Protein AF-A0A1I8IKK6-F1 (afdb_monomer)

pLDDT: mean 71.57, std 19.21, range [23.97, 90.06]

Radius of gyration: 23.33 Å; Cα contacts (8 Å, |Δi|>4): 259; chains: 1; bounding box: 50×40×71 Å

Foldseek 3Di:
DDDDDPDDPPPPDPDPDPPPPDPDPPDPDDFKFKAWWKAFPVPRDTDGPPDDRDTADLDLVSSLVVVSVVCVPDDPRIDTAEMEMCEDDPNQLVVCVVVVHAYEHDHQCRLLPDDPVSCPRYDYPHDHLLVVLVVVQVVCVVVVPADAEEEEADDSLVVSNVVNDPPVRHDYHYDYADLVCLVVNLVVVVVCVVDPHPHYHYRYDPVCVVSVVVSVVD

Mean predicted aligned error: 14.11 Å

Nearest PDB structures (foldseek):
  6n4x-assembly1_A  TM=7.051E-01  e=1.888E-04  Homo sapiens
  8t7h-assembly1_B  TM=6.661E-01  e=2.602E-04  Homo sapiens
  6mml-assembly1_C  TM=6.776E-01  e=3.821E-04  Rattus norvegicus
  8jcz-assembly1_3  TM=7.032E-01  e=1.291E-03  Homo sapiens
  3om1-assembly1_A  TM=6.560E-01  e=1.377E-03  Rattus norvegicus

Structure (mmCIF, N/CA/C/O backbone):
data_AF-A0A1I8IKK6-F1
#
_entry.id   AF-A0A1I8IKK6-F1
#
loop_
_atom_site.group_PDB
_atom_site.id
_atom_site.type_symbol
_atom_site.label_atom_id
_atom_site.label_alt_id
_atom_site.label_comp_id
_atom_site.label_asym_id
_atom_site.label_entity_id
_atom_site.label_seq_id
_atom_site.pdbx_PDB_ins_code
_atom_site.Cartn_x
_atom_site.Cartn_y
_atom_site.Cartn_z
_atom_site.occupancy
_atom_site.B_iso_or_equiv
_atom_site.auth_seq_id
_atom_site.auth_comp_id
_atom_site.auth_asym_id
_atom_site.auth_atom_id
_atom_site.pdbx_PDB_model_num
ATOM 1 N N . MET A 1 1 ? 2.182 -18.508 -38.821 1.00 28.78 1 MET A N 1
ATOM 2 C CA . MET A 1 1 ? 3.232 -18.210 -37.823 1.00 28.78 1 MET A CA 1
ATOM 3 C C . MET A 1 1 ? 3.656 -16.761 -38.009 1.00 28.78 1 MET A C 1
ATOM 5 O O . MET A 1 1 ? 4.371 -16.466 -38.954 1.00 28.78 1 MET A O 1
ATOM 9 N N . GLN A 1 2 ? 3.118 -15.846 -37.199 1.00 25.31 2 GLN A N 1
ATOM 10 C CA . GLN A 1 2 ? 3.402 -14.408 -37.274 1.00 25.31 2 GLN A CA 1
ATOM 11 C C . GLN A 1 2 ? 4.311 -14.017 -36.107 1.00 25.31 2 GLN A C 1
ATOM 13 O O . GLN A 1 2 ? 3.903 -14.041 -34.950 1.00 25.31 2 GLN A O 1
ATOM 18 N N . THR A 1 3 ? 5.559 -13.690 -36.426 1.00 25.89 3 THR A N 1
ATOM 19 C CA . THR A 1 3 ? 6.534 -13.083 -35.518 1.00 25.89 3 THR A CA 1
ATOM 20 C C . THR A 1 3 ? 6.210 -11.600 -35.352 1.00 25.89 3 THR A C 1
ATOM 22 O O . THR A 1 3 ? 6.334 -10.829 -36.306 1.00 25.89 3 THR A O 1
ATOM 25 N N . TRP A 1 4 ? 5.799 -11.199 -34.151 1.00 26.12 4 TRP A N 1
ATOM 26 C CA . TRP A 1 4 ? 5.600 -9.799 -33.788 1.00 26.12 4 TRP A CA 1
ATOM 27 C C . TRP A 1 4 ? 6.962 -9.109 -33.653 1.00 26.12 4 TRP A C 1
ATOM 29 O O . TRP A 1 4 ? 7.738 -9.399 -32.746 1.00 26.12 4 TRP A O 1
ATOM 39 N N . ARG A 1 5 ? 7.265 -8.207 -34.590 1.00 28.38 5 ARG A N 1
ATOM 40 C CA . ARG A 1 5 ? 8.406 -7.289 -34.522 1.00 28.38 5 ARG A CA 1
ATOM 41 C C . ARG A 1 5 ? 8.066 -6.158 -33.546 1.00 28.38 5 ARG A C 1
ATOM 43 O O . ARG A 1 5 ? 7.357 -5.227 -33.914 1.00 28.38 5 ARG A O 1
ATOM 50 N N . LEU A 1 6 ? 8.576 -6.231 -32.318 1.00 28.83 6 LEU A N 1
ATOM 51 C CA . LEU A 1 6 ? 8.678 -5.085 -31.411 1.00 28.83 6 LEU A CA 1
ATOM 52 C C . LEU A 1 6 ? 9.848 -4.212 -31.883 1.00 28.83 6 LEU A C 1
ATOM 54 O O . LEU A 1 6 ? 11.002 -4.426 -31.525 1.00 28.83 6 LEU A O 1
ATOM 58 N N . LEU A 1 7 ? 9.542 -3.264 -32.768 1.00 28.78 7 LEU A N 1
ATOM 59 C CA . LEU A 1 7 ? 10.429 -2.149 -33.080 1.00 28.78 7 LEU A CA 1
ATOM 60 C C . LEU A 1 7 ? 10.394 -1.177 -31.899 1.00 28.78 7 LEU A C 1
ATOM 62 O O . LEU A 1 7 ? 9.327 -0.678 -31.550 1.00 28.78 7 LEU A O 1
ATOM 66 N N . LEU A 1 8 ? 11.564 -0.906 -31.315 1.00 30.08 8 LEU A N 1
ATOM 67 C CA . LEU A 1 8 ? 11.820 0.302 -30.536 1.00 30.08 8 LEU A CA 1
ATOM 68 C C . LEU A 1 8 ? 11.461 1.538 -31.380 1.00 30.08 8 LEU A C 1
ATOM 70 O O . LEU A 1 8 ? 11.976 1.685 -32.490 1.00 30.08 8 LEU A O 1
ATOM 74 N N . PRO A 1 9 ? 10.730 2.499 -30.796 1.00 29.39 9 PRO A N 1
ATOM 75 C CA . PRO A 1 9 ? 11.070 3.897 -30.986 1.00 29.39 9 PRO A CA 1
ATOM 76 C C . PRO A 1 9 ? 11.193 4.567 -29.610 1.00 29.39 9 PRO A C 1
ATOM 78 O O . PRO A 1 9 ? 10.526 5.551 -29.310 1.00 29.39 9 PRO A O 1
ATOM 81 N N . LEU A 1 10 ? 12.038 4.017 -28.739 1.00 31.67 10 LEU A N 1
ATOM 82 C CA . LEU A 1 10 ? 12.497 4.709 -27.535 1.00 31.67 10 LEU A CA 1
ATOM 83 C C . LEU A 1 10 ? 13.741 5.505 -27.929 1.00 31.67 10 LEU A C 1
ATOM 85 O O . LEU A 1 10 ? 14.811 4.917 -28.015 1.00 31.67 10 LEU A O 1
ATOM 89 N N . CYS A 1 11 ? 13.542 6.781 -28.292 1.00 27.23 11 CYS A N 1
ATOM 90 C CA . CYS A 1 11 ? 14.501 7.905 -28.177 1.00 27.23 11 CYS A CA 1
ATOM 91 C C . CYS A 1 11 ? 14.105 9.167 -28.983 1.00 27.23 11 CYS A C 1
ATOM 93 O O . CYS A 1 11 ? 14.849 10.139 -28.956 1.00 27.23 11 CYS A O 1
ATOM 95 N N . LEU A 1 12 ? 12.960 9.212 -29.684 1.00 26.97 12 LEU A N 1
ATOM 96 C CA . LEU A 1 12 ? 12.646 10.325 -30.607 1.00 26.97 12 LEU A CA 1
ATOM 97 C C . LEU A 1 12 ? 11.431 11.198 -30.263 1.00 26.97 12 LEU A C 1
ATOM 99 O O . LEU A 1 12 ? 10.980 11.970 -31.102 1.00 26.97 12 LEU A O 1
ATOM 103 N N . PHE A 1 13 ? 10.947 11.172 -29.023 1.00 28.23 13 PHE A N 1
ATOM 104 C CA . PHE A 1 13 ? 10.003 12.188 -28.553 1.00 28.23 13 PHE A CA 1
ATOM 105 C C . PHE A 1 13 ? 10.583 12.953 -27.366 1.00 28.23 13 PHE A C 1
ATOM 107 O O . PHE A 1 13 ? 10.263 12.701 -26.208 1.00 28.23 13 PHE A O 1
ATOM 114 N N . CYS A 1 14 ? 11.409 13.950 -27.689 1.00 31.30 14 CYS A N 1
ATOM 115 C CA . CYS A 1 14 ? 11.402 15.208 -26.956 1.00 31.30 14 CYS A CA 1
ATOM 116 C C . CYS A 1 14 ? 9.961 15.748 -26.990 1.00 31.30 14 CYS A C 1
ATOM 118 O O . CYS A 1 14 ? 9.554 16.369 -27.971 1.00 31.30 14 CYS A O 1
ATOM 120 N N . LEU A 1 15 ? 9.157 15.449 -25.967 1.00 29.48 15 LEU A N 1
ATOM 121 C CA . LEU A 1 15 ? 7.848 16.073 -25.798 1.00 29.48 15 LEU A CA 1
ATOM 122 C C . LEU A 1 15 ? 8.039 17.435 -25.108 1.00 29.48 15 LEU A C 1
ATOM 124 O O . LEU A 1 15 ? 8.638 17.492 -24.032 1.00 29.48 15 LEU A O 1
ATOM 128 N N . PRO A 1 16 ? 7.562 18.531 -25.720 1.00 28.02 16 PRO A N 1
ATOM 129 C CA . PRO A 1 16 ? 7.687 19.875 -25.184 1.00 28.02 16 PRO A CA 1
ATOM 130 C C . PRO A 1 16 ? 6.770 20.044 -23.969 1.00 28.02 16 PRO A C 1
ATOM 132 O O . PRO A 1 16 ? 5.644 19.554 -23.968 1.00 28.02 16 PRO A O 1
ATOM 135 N N . ALA A 1 17 ? 7.265 20.758 -22.956 1.00 29.45 17 ALA A N 1
ATOM 136 C CA . ALA A 1 17 ? 6.497 21.540 -21.985 1.00 29.45 17 ALA A CA 1
ATOM 137 C C . ALA A 1 17 ? 5.077 21.023 -21.660 1.00 29.45 17 ALA A C 1
ATOM 139 O O . ALA A 1 17 ? 4.079 21.677 -21.962 1.00 29.45 17 ALA A O 1
ATOM 140 N N . ILE A 1 18 ? 4.969 19.874 -20.989 1.00 28.62 18 ILE A N 1
ATOM 141 C CA . ILE A 1 18 ? 3.744 19.557 -20.252 1.00 28.62 18 ILE A CA 1
ATOM 142 C C . ILE A 1 18 ? 3.858 20.285 -18.919 1.00 28.62 18 ILE A C 1
ATOM 144 O O . ILE A 1 18 ? 4.703 19.971 -18.084 1.00 28.62 18 ILE A O 1
ATOM 148 N N . ASN A 1 19 ? 3.026 21.307 -18.773 1.00 26.73 19 ASN A N 1
ATOM 149 C CA . ASN A 1 19 ? 2.898 22.149 -17.597 1.00 26.73 19 ASN A CA 1
ATOM 150 C C . ASN A 1 19 ? 2.384 21.298 -16.414 1.00 26.73 19 ASN A C 1
ATOM 152 O O . ASN A 1 19 ? 1.187 21.242 -16.137 1.00 26.73 19 ASN A O 1
ATOM 156 N N . CYS A 1 20 ? 3.282 20.568 -15.748 1.00 26.89 20 CYS A N 1
ATOM 157 C CA . CYS A 1 20 ? 2.994 19.790 -14.545 1.00 26.89 20 CYS A CA 1
ATOM 158 C C . CYS A 1 20 ? 2.939 20.722 -13.325 1.00 26.89 20 CYS A C 1
ATOM 160 O O . CYS A 1 20 ? 3.859 20.764 -12.514 1.00 26.89 20 CYS A O 1
ATOM 162 N N . GLN A 1 21 ? 1.850 21.474 -13.173 1.00 23.97 21 GLN A N 1
ATOM 163 C CA . GLN A 1 21 ? 1.473 22.032 -11.873 1.00 23.97 21 GLN A CA 1
ATOM 164 C C . GLN A 1 21 ? 0.327 21.211 -11.286 1.00 23.97 21 GLN A C 1
ATOM 166 O O . GLN A 1 21 ? -0.837 21.591 -11.343 1.00 23.97 21 GLN A O 1
ATOM 171 N N . LEU A 1 22 ? 0.682 20.080 -10.678 1.00 28.33 22 LEU A N 1
ATOM 172 C CA . LEU A 1 22 ? -0.131 19.456 -9.641 1.00 28.33 22 LEU A CA 1
ATOM 173 C C . LEU A 1 22 ? 0.561 19.721 -8.308 1.00 28.33 22 LEU A C 1
ATOM 175 O O . LEU A 1 22 ? 1.663 19.249 -8.035 1.00 28.33 22 LEU A O 1
ATOM 179 N N . ARG A 1 23 ? -0.079 20.565 -7.500 1.00 26.12 23 ARG A N 1
ATOM 180 C CA . ARG A 1 23 ? 0.363 20.938 -6.160 1.00 26.12 23 ARG A CA 1
ATOM 181 C C . ARG A 1 23 ? 0.163 19.728 -5.246 1.00 26.12 23 ARG A C 1
ATOM 183 O O . ARG A 1 23 ? -0.904 19.563 -4.669 1.00 26.12 23 ARG A O 1
ATOM 190 N N . VAL A 1 24 ? 1.171 18.866 -5.155 1.00 32.47 24 VAL A N 1
ATOM 191 C CA . VAL A 1 24 ? 1.192 17.770 -4.180 1.00 32.47 24 VAL A CA 1
ATOM 192 C C . VAL A 1 24 ? 1.526 18.373 -2.819 1.00 32.47 24 VAL A C 1
ATOM 194 O O . VAL A 1 24 ? 2.588 18.972 -2.631 1.00 32.47 24 VAL A O 1
ATOM 197 N N . GLU A 1 25 ? 0.585 18.278 -1.880 1.00 28.12 25 GLU A N 1
ATOM 198 C CA . GLU A 1 25 ? 0.815 18.629 -0.482 1.00 28.12 25 GLU A CA 1
ATOM 199 C C . GLU A 1 25 ? 2.026 17.850 0.041 1.00 28.12 25 GLU A C 1
ATOM 201 O O . GLU A 1 25 ? 2.118 16.630 -0.107 1.00 28.12 25 GLU A O 1
ATOM 206 N N . ARG A 1 26 ? 2.985 18.582 0.622 1.00 32.50 26 ARG A N 1
ATOM 207 C CA . ARG A 1 26 ? 4.234 18.063 1.192 1.00 32.50 26 ARG A CA 1
ATOM 208 C C . ARG A 1 26 ? 3.954 17.197 2.425 1.00 32.50 26 ARG A C 1
ATOM 210 O O . ARG A 1 26 ? 4.269 17.588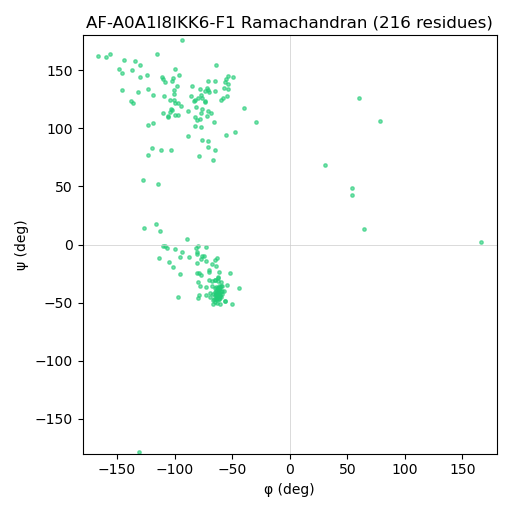 3.545 1.00 32.50 26 ARG A O 1
ATOM 217 N N . ASN A 1 27 ? 3.422 16.001 2.231 1.00 36.62 27 ASN A N 1
ATOM 218 C CA . ASN A 1 27 ? 3.620 14.927 3.189 1.00 36.62 27 ASN A CA 1
ATOM 219 C C . ASN A 1 27 ? 5.011 14.356 2.917 1.00 36.62 27 ASN A C 1
ATOM 221 O O . ASN A 1 27 ? 5.327 14.055 1.770 1.00 36.62 27 ASN A O 1
ATOM 225 N N . LYS A 1 28 ? 5.871 14.293 3.943 1.00 38.34 28 LYS A N 1
ATOM 226 C CA . LYS A 1 28 ? 7.222 13.708 3.874 1.00 38.34 28 LYS A CA 1
ATOM 227 C C . LYS A 1 28 ? 7.149 12.337 3.189 1.00 38.34 28 LYS A C 1
ATOM 229 O O . LYS A 1 28 ? 6.828 11.348 3.843 1.00 38.34 28 LYS A O 1
ATOM 234 N N . ILE A 1 29 ? 7.434 12.282 1.890 1.00 52.00 29 ILE A N 1
ATOM 235 C CA . ILE A 1 29 ? 7.638 11.023 1.184 1.00 52.00 29 ILE A CA 1
ATOM 236 C C . ILE A 1 29 ? 8.944 10.483 1.761 1.00 52.00 29 ILE A C 1
ATOM 238 O O . ILE A 1 29 ? 9.987 11.124 1.652 1.00 52.00 29 ILE A O 1
ATOM 242 N N . SER A 1 30 ? 8.868 9.371 2.486 1.00 60.19 30 SER A N 1
ATOM 243 C CA . SER A 1 30 ? 10.057 8.616 2.875 1.00 60.19 30 SER A CA 1
ATOM 244 C C . SER A 1 30 ? 10.870 8.306 1.621 1.00 60.19 30 SER A C 1
ATOM 246 O O . SER A 1 30 ? 10.268 7.939 0.613 1.00 60.19 30 SER A O 1
ATOM 248 N N . SER A 1 31 ? 12.197 8.432 1.687 1.00 76.62 31 SER A N 1
ATOM 249 C CA . SER A 1 31 ? 13.120 8.132 0.586 1.00 76.62 31 SER A CA 1
ATOM 250 C C . SER A 1 31 ? 12.697 6.882 -0.191 1.00 76.62 31 SER A C 1
ATOM 252 O O . SER A 1 31 ? 12.595 5.789 0.376 1.00 76.62 31 SER A O 1
ATOM 254 N N . VAL A 1 32 ? 12.391 7.056 -1.481 1.00 82.69 32 VAL A N 1
ATOM 255 C CA . VAL A 1 32 ? 11.951 5.964 -2.355 1.00 82.69 32 VAL A CA 1
ATOM 256 C C . VAL A 1 32 ? 13.165 5.421 -3.071 1.00 82.69 32 VAL A C 1
ATOM 258 O O . VAL A 1 32 ? 13.795 6.138 -3.836 1.00 82.69 32 VAL A O 1
ATOM 261 N N . PHE A 1 33 ? 13.475 4.152 -2.862 1.00 86.62 33 PHE A N 1
ATOM 262 C CA . PHE A 1 33 ? 14.570 3.493 -3.553 1.00 86.62 33 PHE A CA 1
ATOM 263 C C . PHE A 1 33 ? 14.041 2.638 -4.694 1.00 86.62 33 PHE A C 1
ATOM 265 O O . PHE A 1 33 ? 12.988 2.018 -4.548 1.00 86.62 33 PHE A O 1
ATOM 272 N N . TRP A 1 34 ? 14.757 2.579 -5.814 1.00 88.00 34 TRP A N 1
ATOM 273 C CA . TRP A 1 34 ? 14.320 1.827 -6.989 1.00 88.00 34 TRP A CA 1
ATOM 274 C C . TRP A 1 34 ? 15.425 0.965 -7.610 1.00 88.00 34 TRP A C 1
ATOM 276 O O . TRP A 1 34 ? 16.616 1.209 -7.411 1.00 88.00 34 TRP A O 1
ATOM 286 N N . GLU A 1 35 ? 15.004 -0.051 -8.362 1.00 87.62 35 GLU A N 1
ATOM 287 C CA . GLU A 1 35 ? 15.844 -0.976 -9.135 1.00 87.62 35 GLU A CA 1
ATOM 288 C C . GLU A 1 35 ? 15.103 -1.363 -10.427 1.00 87.62 35 GLU A C 1
ATOM 290 O O . GLU A 1 35 ? 13.874 -1.465 -10.437 1.00 87.62 35 GLU A O 1
ATOM 295 N N . TYR A 1 36 ? 15.831 -1.608 -11.518 1.00 87.12 36 TYR A N 1
ATOM 296 C CA . TYR A 1 36 ? 15.271 -2.202 -12.732 1.00 87.12 36 TYR A CA 1
ATOM 297 C C . TYR A 1 36 ? 15.569 -3.703 -12.810 1.00 87.12 36 TYR A C 1
ATOM 299 O O . TYR A 1 36 ? 16.608 -4.185 -12.365 1.00 87.12 36 TYR A O 1
ATOM 307 N N . HIS A 1 37 ? 14.681 -4.447 -13.460 1.00 86.62 37 HIS A N 1
ATOM 308 C CA . HIS A 1 37 ? 14.820 -5.881 -13.688 1.00 86.62 37 HIS A CA 1
ATOM 309 C C . HIS A 1 37 ? 14.870 -6.131 -15.187 1.00 86.62 37 HIS A C 1
ATOM 311 O O . HIS A 1 37 ? 13.844 -6.059 -15.864 1.00 86.62 37 HIS A O 1
ATOM 317 N N . ALA A 1 38 ? 16.065 -6.409 -15.705 1.00 87.31 38 ALA A N 1
ATOM 318 C CA . ALA A 1 38 ? 16.292 -6.651 -17.124 1.00 87.31 38 ALA A CA 1
ATOM 319 C C . ALA A 1 38 ? 17.083 -7.941 -17.363 1.00 87.31 38 ALA A C 1
ATOM 321 O O . ALA A 1 38 ? 17.816 -8.410 -16.490 1.00 87.31 38 ALA A O 1
ATOM 322 N N . TRP A 1 39 ? 16.910 -8.534 -18.542 1.00 90.06 39 TRP A N 1
ATOM 323 C CA . TRP A 1 39 ? 17.587 -9.760 -18.967 1.00 90.06 39 TRP A CA 1
ATOM 324 C C . TRP A 1 39 ? 18.193 -9.552 -20.352 1.00 90.06 39 TRP A C 1
ATOM 326 O O . TRP A 1 39 ? 17.612 -8.866 -21.186 1.00 90.06 39 TRP A O 1
ATOM 336 N N . SER A 1 40 ? 19.359 -10.136 -20.615 1.00 88.25 40 SER A N 1
ATOM 337 C CA . SER A 1 40 ? 19.947 -10.122 -21.958 1.00 88.25 40 SER A CA 1
ATOM 338 C C . SER A 1 40 ? 19.323 -11.235 -22.795 1.00 88.25 40 SER A C 1
ATOM 340 O O . SER A 1 40 ? 19.404 -12.408 -22.424 1.00 88.25 40 SER A O 1
ATOM 342 N N . ARG A 1 41 ? 18.749 -10.883 -23.951 1.00 86.69 41 ARG A N 1
ATOM 343 C CA . ARG A 1 41 ? 18.200 -11.858 -24.909 1.00 86.69 41 ARG A CA 1
ATOM 344 C C . ARG A 1 41 ? 19.261 -12.830 -25.409 1.00 86.69 41 ARG A C 1
ATOM 346 O O . ARG A 1 41 ? 18.973 -14.004 -25.616 1.00 86.69 41 ARG A O 1
ATOM 353 N N . ASN A 1 42 ? 20.489 -12.347 -25.584 1.00 88.50 42 ASN A N 1
ATOM 354 C CA . ASN A 1 42 ? 21.570 -13.138 -26.163 1.00 88.50 42 ASN A CA 1
ATOM 355 C C . ASN A 1 42 ? 22.174 -14.128 -25.164 1.00 88.50 42 ASN A C 1
ATOM 357 O O . ASN A 1 42 ? 22.585 -15.218 -25.548 1.00 88.50 42 ASN A O 1
ATOM 361 N N . THR A 1 43 ? 22.254 -13.747 -23.888 1.00 87.25 43 THR A N 1
ATOM 362 C CA . THR A 1 43 ? 22.916 -14.566 -22.859 1.00 87.25 43 THR A CA 1
ATOM 363 C C . THR A 1 43 ? 21.940 -15.271 -21.923 1.00 87.25 43 THR A C 1
ATOM 365 O O . THR A 1 43 ? 22.351 -16.170 -21.191 1.00 87.25 43 THR A O 1
ATOM 368 N N . GLY A 1 44 ? 20.669 -14.859 -21.905 1.00 83.75 44 GLY A N 1
ATOM 369 C CA . GLY A 1 44 ? 19.661 -15.337 -20.958 1.00 83.75 44 GLY A CA 1
ATOM 370 C C . GLY A 1 44 ? 19.966 -14.976 -19.501 1.00 83.75 44 GLY A C 1
ATOM 371 O O . GLY A 1 44 ? 19.374 -15.553 -18.593 1.00 83.75 44 GLY A O 1
ATOM 372 N N . ARG A 1 45 ? 20.917 -14.068 -19.249 1.00 85.19 45 ARG A N 1
ATOM 373 C CA . ARG A 1 45 ? 21.339 -13.685 -17.897 1.00 85.19 45 ARG A CA 1
ATOM 374 C C . ARG A 1 45 ? 20.619 -12.426 -17.437 1.00 85.19 45 ARG A C 1
ATOM 376 O O . ARG A 1 45 ? 20.392 -11.514 -18.236 1.00 85.19 45 ARG A O 1
ATOM 383 N N . LYS A 1 46 ? 20.325 -12.356 -16.131 1.00 83.56 46 LYS A N 1
ATOM 384 C CA . LYS A 1 46 ? 19.886 -11.115 -15.480 1.00 83.56 46 LYS A CA 1
ATOM 385 C C . LYS A 1 46 ? 20.974 -10.060 -15.685 1.00 83.56 46 LYS A C 1
ATOM 387 O O . LYS A 1 46 ? 22.136 -10.288 -15.351 1.00 83.56 46 LYS A O 1
ATOM 392 N N . LEU A 1 47 ? 20.576 -8.915 -16.220 1.00 79.38 47 LEU A N 1
ATOM 393 C CA . LEU A 1 47 ? 21.385 -7.709 -16.239 1.00 79.38 47 LEU A CA 1
ATOM 394 C C . LEU A 1 47 ? 21.197 -7.054 -14.874 1.00 79.38 47 LEU A C 1
ATOM 396 O O . LEU A 1 47 ? 20.138 -6.500 -14.579 1.00 79.38 47 LEU A O 1
ATOM 400 N N . SER A 1 48 ? 22.181 -7.223 -13.997 1.00 64.81 48 SER A N 1
ATOM 401 C CA . SER A 1 48 ? 22.183 -6.555 -12.702 1.00 64.81 48 SER A CA 1
ATOM 402 C C . SER A 1 48 ? 22.615 -5.107 -12.878 1.00 64.81 48 SER A C 1
ATOM 404 O O . SER A 1 48 ? 23.640 -4.840 -13.509 1.00 64.81 48 SER A O 1
ATOM 406 N N . SER A 1 49 ? 21.893 -4.175 -12.250 1.00 58.41 49 SER A N 1
ATOM 407 C CA . SER A 1 49 ? 22.537 -2.924 -11.875 1.00 58.41 49 SER A CA 1
ATOM 408 C C . SER A 1 49 ? 23.584 -3.285 -10.830 1.00 58.41 49 SER A C 1
ATOM 410 O O . SER A 1 49 ? 23.245 -3.640 -9.699 1.00 58.41 49 SER A O 1
ATOM 412 N N . ASN A 1 50 ? 24.854 -3.280 -11.216 1.00 52.34 50 ASN A N 1
ATOM 413 C CA . ASN A 1 50 ? 25.908 -3.272 -10.218 1.00 52.34 50 ASN A CA 1
ATOM 414 C C . ASN A 1 50 ? 25.694 -1.997 -9.390 1.00 52.34 50 ASN A C 1
ATOM 416 O O . ASN A 1 50 ? 25.596 -0.910 -9.957 1.00 52.34 50 ASN A O 1
ATOM 420 N N . ASP A 1 51 ? 25.563 -2.173 -8.078 1.00 44.81 51 ASP A N 1
ATOM 421 C CA . ASP A 1 51 ? 25.489 -1.127 -7.059 1.00 44.81 51 ASP A CA 1
ATOM 422 C C . ASP A 1 51 ? 24.141 -0.390 -6.882 1.00 44.81 51 ASP A C 1
ATOM 424 O O . ASP A 1 51 ? 23.758 0.503 -7.634 1.00 44.81 51 ASP A O 1
ATOM 428 N N . TYR A 1 52 ? 23.499 -0.762 -5.766 1.00 50.56 52 TYR A N 1
ATOM 429 C CA . TYR A 1 52 ? 22.486 -0.066 -4.966 1.00 50.56 52 TYR A CA 1
ATOM 430 C C . TYR A 1 52 ? 21.160 0.322 -5.631 1.00 50.56 52 TYR A C 1
ATOM 432 O O . TYR A 1 52 ? 21.084 1.086 -6.587 1.00 50.56 52 TYR A O 1
ATOM 440 N N . GLN A 1 53 ? 20.086 -0.124 -4.973 1.00 61.72 53 GLN A N 1
ATOM 441 C CA . GLN A 1 53 ? 18.848 0.632 -4.813 1.00 61.72 53 GLN A CA 1
ATOM 442 C C . GLN A 1 53 ? 19.152 2.141 -4.810 1.00 61.72 53 GLN A C 1
ATOM 444 O O . GLN A 1 53 ? 19.729 2.654 -3.851 1.00 61.72 53 GLN A O 1
ATOM 449 N N . ARG A 1 54 ? 18.840 2.844 -5.906 1.00 73.75 54 ARG A N 1
ATOM 450 C CA . ARG A 1 54 ? 19.092 4.288 -6.016 1.00 73.75 54 ARG A CA 1
ATOM 451 C C . ARG A 1 54 ? 17.928 5.027 -5.395 1.00 73.75 54 ARG A C 1
ATOM 453 O O . ARG A 1 54 ? 16.784 4.656 -5.632 1.00 73.75 54 ARG A O 1
ATOM 460 N N . GLU A 1 55 ? 18.202 6.060 -4.614 1.00 87.06 55 GLU A N 1
ATOM 461 C CA . GLU A 1 55 ? 17.145 6.943 -4.130 1.00 87.06 55 GLU A CA 1
ATOM 462 C C . GLU A 1 55 ? 16.595 7.766 -5.304 1.00 87.06 55 GLU A C 1
ATOM 464 O O . GLU A 1 55 ? 17.356 8.330 -6.093 1.00 87.06 55 GLU A O 1
ATOM 469 N N . LEU A 1 56 ? 15.271 7.806 -5.448 1.00 87.06 56 LEU A N 1
ATOM 470 C CA . LEU A 1 56 ? 14.592 8.692 -6.381 1.00 87.06 56 LEU A CA 1
ATOM 471 C C . LEU A 1 56 ? 14.556 10.109 -5.795 1.00 87.06 56 LEU A C 1
ATOM 473 O O . LEU A 1 56 ? 14.087 10.285 -4.666 1.00 87.06 56 LEU A O 1
ATOM 477 N N . PRO A 1 57 ? 14.984 11.125 -6.565 1.00 87.81 57 PRO A N 1
ATOM 478 C CA . PRO A 1 57 ? 14.729 12.517 -6.235 1.00 87.81 57 PRO A CA 1
ATOM 479 C C . PRO A 1 57 ? 13.239 12.763 -6.002 1.00 87.81 57 PRO A C 1
ATOM 481 O O . PRO A 1 57 ? 12.399 12.217 -6.710 1.00 87.81 57 PRO A O 1
ATOM 484 N N . VAL A 1 58 ? 12.911 13.652 -5.063 1.00 83.31 58 VAL A N 1
ATOM 485 C CA . VAL A 1 58 ? 11.515 14.036 -4.777 1.00 83.31 58 VAL A CA 1
ATOM 486 C C . VAL A 1 58 ? 10.850 14.707 -5.991 1.00 83.31 58 VAL A C 1
ATOM 488 O O . VAL A 1 58 ? 9.632 14.648 -6.154 1.00 83.31 58 VAL A O 1
ATOM 491 N N . SER A 1 59 ? 11.641 15.370 -6.841 1.00 86.62 59 SER A N 1
ATOM 492 C CA . SER A 1 59 ? 11.173 15.989 -8.082 1.00 86.62 59 SER A CA 1
ATOM 493 C C . SER A 1 59 ? 10.866 14.925 -9.138 1.00 86.62 59 SER A C 1
ATOM 495 O O . SER A 1 59 ? 11.743 14.151 -9.519 1.00 86.62 59 SER A O 1
ATOM 497 N N . GLU A 1 60 ? 9.635 14.913 -9.665 1.00 84.19 60 GLU A N 1
ATOM 498 C CA . GLU A 1 60 ? 9.224 13.977 -10.727 1.00 84.19 60 GLU A CA 1
ATOM 499 C C . GLU A 1 60 ? 10.119 14.094 -11.968 1.00 84.19 60 GLU A C 1
ATOM 501 O O . GLU A 1 60 ? 10.472 13.077 -12.565 1.00 84.19 60 GLU A O 1
ATOM 506 N N . THR A 1 61 ? 10.506 15.315 -12.341 1.00 84.50 61 THR A N 1
ATOM 507 C CA . THR A 1 61 ? 11.351 15.569 -13.514 1.00 84.50 61 THR A CA 1
ATOM 508 C C . THR A 1 61 ? 12.748 14.991 -13.316 1.00 84.50 61 THR A C 1
ATOM 510 O O . THR A 1 61 ? 13.198 14.200 -14.141 1.00 84.50 61 THR A O 1
ATOM 513 N N . GLU A 1 62 ? 13.395 15.302 -12.190 1.00 86.94 62 GLU A N 1
ATOM 514 C CA . GLU A 1 62 ? 14.744 14.804 -11.879 1.00 86.94 62 GLU A CA 1
ATOM 515 C C . GLU A 1 62 ? 14.751 13.278 -11.732 1.00 86.94 62 GLU A C 1
ATOM 517 O O . GLU A 1 62 ? 15.647 12.598 -12.228 1.00 86.94 62 GLU A O 1
ATOM 522 N N . ALA A 1 63 ? 13.717 12.716 -11.100 1.00 87.75 63 ALA A N 1
ATOM 523 C CA . ALA A 1 63 ? 13.536 11.275 -11.006 1.00 87.75 63 ALA A CA 1
ATOM 524 C C . ALA A 1 63 ? 13.363 10.625 -12.385 1.00 87.75 63 ALA A C 1
ATOM 526 O O . ALA A 1 63 ? 13.966 9.588 -12.653 1.00 87.75 63 ALA A O 1
ATOM 527 N N . SER A 1 64 ? 12.588 11.242 -13.280 1.00 84.94 64 SER A N 1
ATOM 528 C CA . SER A 1 64 ? 12.393 10.740 -14.645 1.00 84.94 64 SER A CA 1
ATOM 529 C C . SER A 1 64 ? 13.692 10.780 -15.451 1.00 84.94 64 SER A C 1
ATOM 531 O O . SER A 1 64 ? 14.024 9.809 -16.129 1.00 84.94 64 SER A O 1
ATOM 533 N N . GLU A 1 65 ? 14.461 11.864 -15.352 1.00 86.00 65 GLU A N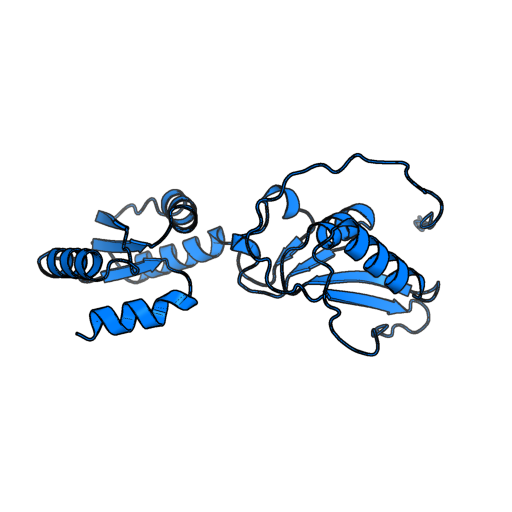 1
ATOM 534 C CA . GLU A 1 65 ? 15.769 11.998 -16.001 1.00 86.00 65 GLU A CA 1
ATOM 535 C C . GLU A 1 65 ? 16.777 10.973 -15.470 1.00 86.00 65 GLU A C 1
ATOM 537 O O . GLU A 1 65 ? 17.474 10.321 -16.253 1.00 86.00 65 GLU A O 1
ATOM 542 N N . LEU A 1 66 ? 16.812 10.758 -14.151 1.00 86.19 66 LEU A N 1
ATOM 543 C CA . LEU A 1 66 ? 17.636 9.724 -13.527 1.00 86.19 66 LEU A CA 1
ATOM 544 C C . LEU A 1 66 ? 17.263 8.326 -14.036 1.00 86.19 66 LEU A C 1
ATOM 546 O O . LEU A 1 66 ? 18.143 7.530 -14.370 1.00 86.19 66 LEU A O 1
ATOM 550 N N . MET A 1 67 ? 15.969 8.017 -14.118 1.00 86.56 67 MET A N 1
ATOM 551 C CA . MET A 1 67 ? 15.498 6.724 -14.614 1.00 86.56 67 MET A CA 1
ATOM 552 C C . MET A 1 67 ? 15.854 6.523 -16.089 1.00 86.56 67 MET A C 1
ATOM 554 O O . MET A 1 67 ? 16.446 5.504 -16.443 1.00 86.56 67 MET A O 1
ATOM 558 N N . CYS A 1 68 ? 15.562 7.508 -16.941 1.00 86.12 68 CYS A N 1
ATOM 559 C CA . CYS A 1 68 ? 15.866 7.456 -18.370 1.00 86.12 68 CYS A CA 1
ATOM 560 C C . CYS A 1 68 ? 17.370 7.334 -18.638 1.00 86.12 68 CYS A C 1
ATOM 562 O O . CYS A 1 68 ? 17.776 6.507 -19.451 1.00 86.12 68 CYS A O 1
ATOM 564 N N . SER A 1 69 ? 18.198 8.116 -17.941 1.00 84.25 69 SER A N 1
ATOM 565 C CA . SER A 1 69 ? 19.661 8.062 -18.081 1.00 84.25 69 SER A CA 1
ATOM 566 C C . SER A 1 69 ? 20.262 6.754 -17.567 1.00 84.25 69 SER A C 1
ATOM 568 O O . SER A 1 69 ? 21.263 6.291 -18.104 1.00 84.25 69 SER A O 1
ATOM 570 N N . THR A 1 70 ? 19.654 6.132 -16.555 1.00 84.69 70 THR A N 1
ATOM 571 C CA . THR A 1 70 ? 20.082 4.817 -16.057 1.00 84.69 70 THR A CA 1
ATOM 572 C C . THR A 1 70 ? 19.708 3.712 -17.045 1.00 84.69 70 THR A C 1
ATOM 574 O O . THR A 1 70 ? 20.513 2.829 -17.326 1.00 84.69 70 THR A O 1
ATOM 577 N N . LEU A 1 71 ? 18.499 3.757 -17.604 1.00 85.38 71 LEU A N 1
ATOM 578 C CA . LEU A 1 71 ? 17.998 2.720 -18.508 1.00 85.38 71 LEU A CA 1
ATOM 579 C C . LEU A 1 71 ? 18.558 2.837 -19.929 1.00 85.38 71 LEU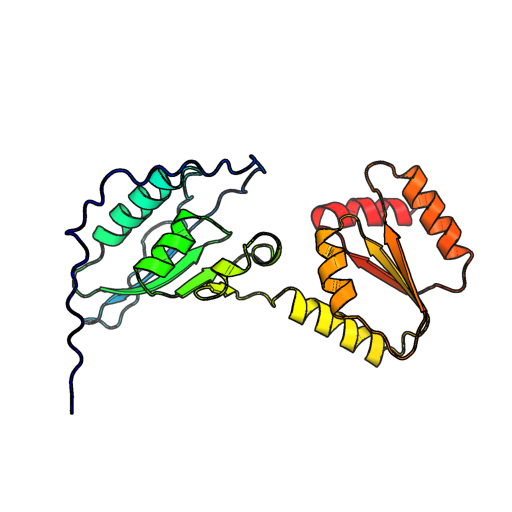 A C 1
ATOM 581 O O . LEU A 1 71 ? 18.653 1.827 -20.618 1.00 85.38 71 LEU A O 1
ATOM 585 N N . SER A 1 72 ? 18.987 4.026 -20.362 1.00 84.44 72 SER A N 1
ATOM 586 C CA . SER A 1 72 ? 19.679 4.201 -21.647 1.00 84.44 72 SER A CA 1
ATOM 587 C C . SER A 1 72 ? 21.064 3.547 -21.686 1.00 84.44 72 SER A C 1
ATOM 589 O O . SER A 1 72 ? 21.600 3.326 -22.768 1.00 84.44 72 SER A O 1
ATOM 591 N N . GLN A 1 73 ? 21.632 3.211 -20.523 1.00 84.69 73 GLN A N 1
ATOM 592 C CA . GLN A 1 73 ? 22.892 2.472 -20.405 1.00 84.69 73 GLN A CA 1
ATOM 593 C C . GLN A 1 73 ? 22.709 0.961 -20.591 1.00 84.69 73 GLN A C 1
ATOM 595 O O . GLN A 1 73 ? 23.699 0.231 -20.655 1.00 84.69 73 GLN A O 1
ATOM 600 N N . LEU A 1 74 ? 21.464 0.473 -20.666 1.00 83.38 74 LEU A N 1
ATOM 601 C CA . LEU A 1 74 ? 21.209 -0.931 -20.944 1.00 83.38 74 LEU A CA 1
ATOM 602 C C . LEU A 1 74 ? 21.694 -1.290 -22.355 1.00 83.38 74 LEU A C 1
ATOM 604 O O . LEU A 1 74 ? 21.512 -0.512 -23.296 1.00 83.38 74 LEU A O 1
ATOM 608 N N . PRO A 1 75 ? 22.295 -2.477 -22.528 1.00 86.31 75 PRO A N 1
ATOM 609 C CA . PRO A 1 75 ? 22.707 -2.929 -23.843 1.00 86.31 75 PRO A CA 1
ATOM 610 C C . PRO A 1 75 ? 21.481 -3.118 -24.748 1.00 86.31 75 PRO A C 1
ATOM 612 O O . PRO A 1 75 ? 20.369 -3.369 -24.287 1.00 86.31 75 PRO A O 1
ATOM 615 N N . SER A 1 76 ? 21.673 -3.014 -26.063 1.00 86.25 76 SER A N 1
ATOM 616 C CA . SER A 1 76 ? 20.575 -3.077 -27.042 1.00 86.25 76 SER A CA 1
ATOM 617 C C . SER A 1 76 ? 19.844 -4.426 -27.074 1.00 86.25 76 SER A C 1
ATOM 619 O O . SER A 1 76 ? 18.713 -4.515 -27.563 1.00 86.25 76 SER A O 1
ATOM 621 N N . ASP A 1 77 ? 20.468 -5.482 -26.549 1.00 86.75 77 ASP A N 1
ATOM 622 C CA . ASP A 1 77 ? 19.879 -6.808 -26.380 1.00 86.75 77 ASP A CA 1
ATOM 623 C C . ASP A 1 77 ? 19.150 -6.997 -25.040 1.00 86.75 77 ASP A C 1
ATOM 625 O O . ASP A 1 77 ? 18.676 -8.099 -24.764 1.00 86.75 77 ASP A O 1
ATOM 629 N N . ALA A 1 78 ? 19.041 -5.951 -24.217 1.00 87.00 78 ALA A N 1
ATOM 630 C CA . ALA A 1 78 ? 18.287 -5.990 -22.976 1.00 87.00 78 ALA A CA 1
ATOM 631 C C . ALA A 1 78 ? 16.773 -6.029 -23.234 1.00 87.00 78 ALA A C 1
ATOM 633 O O . ALA A 1 78 ? 16.231 -5.241 -24.013 1.00 87.00 78 ALA A O 1
ATOM 634 N N . ASP A 1 79 ? 16.091 -6.915 -22.514 1.00 85.88 79 ASP A N 1
ATOM 635 C CA . ASP A 1 79 ? 14.654 -6.875 -22.275 1.00 85.88 79 ASP A CA 1
ATOM 636 C C . ASP A 1 79 ? 14.406 -6.350 -20.863 1.00 85.88 79 ASP A C 1
ATOM 638 O O . ASP A 1 79 ? 14.786 -6.987 -19.878 1.00 85.88 79 ASP A O 1
ATOM 642 N N . LEU A 1 80 ? 13.761 -5.187 -20.760 1.00 85.06 80 LEU A N 1
ATOM 643 C CA . LEU A 1 80 ? 13.297 -4.645 -19.488 1.00 85.06 80 LEU A CA 1
ATOM 644 C C . LEU A 1 80 ? 11.971 -5.315 -19.111 1.00 85.06 80 LEU A C 1
ATOM 646 O O . LEU A 1 80 ? 10.980 -5.188 -19.825 1.00 85.06 80 LEU A O 1
ATOM 650 N N . VAL A 1 81 ? 11.959 -6.024 -17.985 1.00 83.19 81 VAL A N 1
ATOM 651 C CA . VAL A 1 81 ? 10.813 -6.827 -17.534 1.00 83.19 81 VAL A CA 1
ATOM 652 C C . VAL A 1 81 ? 9.967 -6.055 -16.527 1.00 83.19 81 VAL A C 1
ATOM 654 O O . VAL A 1 81 ? 8.738 -6.047 -16.605 1.00 83.19 81 VAL A O 1
ATOM 657 N N . ALA A 1 82 ? 10.625 -5.411 -15.566 1.00 85.56 82 ALA A N 1
ATOM 658 C CA . ALA A 1 82 ? 9.961 -4.684 -14.496 1.00 85.56 82 ALA A CA 1
ATOM 659 C C . ALA A 1 82 ? 10.865 -3.600 -13.912 1.00 85.56 82 ALA A C 1
ATOM 661 O O . ALA A 1 82 ? 12.086 -3.627 -14.068 1.00 85.56 82 ALA A O 1
ATOM 662 N N . ILE A 1 83 ? 10.259 -2.681 -13.173 1.00 87.50 83 ILE A N 1
ATOM 663 C CA . ILE A 1 83 ? 10.955 -1.772 -12.264 1.00 87.50 83 ILE A CA 1
ATOM 664 C C . ILE A 1 83 ? 10.357 -1.970 -10.884 1.00 87.50 83 ILE A C 1
ATOM 666 O O . ILE A 1 83 ? 9.138 -2.024 -10.753 1.00 87.50 83 ILE A O 1
ATOM 670 N N . SER A 1 84 ? 11.203 -2.082 -9.863 1.00 86.81 84 SER A N 1
ATOM 671 C CA . SER A 1 84 ? 10.760 -2.149 -8.477 1.00 86.81 84 SER A CA 1
ATOM 672 C C . SER A 1 84 ? 11.076 -0.874 -7.713 1.00 86.81 84 SER A C 1
ATOM 674 O O . SER A 1 84 ? 12.177 -0.349 -7.849 1.00 86.81 84 SER A O 1
ATOM 676 N N . GLY A 1 85 ? 10.148 -0.425 -6.872 1.00 85.56 85 GLY A N 1
ATOM 677 C CA . GLY A 1 85 ? 10.343 0.660 -5.915 1.00 85.56 85 GLY A CA 1
ATOM 678 C C . GLY A 1 85 ? 10.026 0.209 -4.491 1.00 85.56 85 GLY A C 1
ATOM 679 O O . GLY A 1 85 ? 9.107 -0.587 -4.285 1.00 85.56 85 GLY A O 1
ATOM 680 N N . THR A 1 86 ? 10.752 0.727 -3.499 1.00 80.38 86 THR A N 1
ATOM 681 C CA . THR A 1 86 ? 10.405 0.507 -2.089 1.00 80.38 86 THR A CA 1
ATOM 682 C C . THR A 1 86 ? 9.055 1.125 -1.793 1.00 80.38 86 THR A C 1
ATOM 684 O O . THR A 1 86 ? 8.204 0.458 -1.235 1.00 80.38 86 THR A O 1
ATOM 687 N N . SER A 1 87 ? 8.798 2.347 -2.253 1.00 79.62 87 SER A N 1
ATOM 688 C CA . SER A 1 87 ? 7.514 3.012 -2.064 1.00 79.62 87 SER A CA 1
ATOM 689 C C . SER A 1 87 ? 6.955 3.611 -3.354 1.00 79.62 87 SER A C 1
ATOM 691 O O . SER A 1 87 ? 7.512 3.474 -4.444 1.00 79.62 87 SER A O 1
ATOM 693 N N . PHE A 1 88 ? 5.804 4.254 -3.220 1.00 80.00 88 PHE A N 1
ATOM 694 C CA . PHE A 1 88 ? 5.136 4.994 -4.272 1.00 80.00 88 PHE A CA 1
ATOM 695 C C . PHE A 1 88 ? 5.954 6.211 -4.730 1.00 80.00 88 PHE A C 1
ATOM 697 O O . PHE A 1 88 ? 6.358 7.029 -3.905 1.00 80.00 88 PHE A O 1
ATOM 704 N N . HIS A 1 89 ? 6.117 6.379 -6.046 1.00 84.62 89 HIS A N 1
ATOM 705 C CA . HIS A 1 89 ? 6.670 7.598 -6.642 1.00 84.62 89 HIS A CA 1
ATOM 706 C C . HIS A 1 89 ? 6.011 7.910 -8.002 1.00 84.62 89 HIS A C 1
ATOM 708 O O . HIS A 1 89 ? 5.949 7.008 -8.847 1.00 84.62 89 HIS A O 1
ATOM 714 N N . PRO A 1 90 ? 5.575 9.162 -8.266 1.00 84.25 90 PRO A N 1
ATOM 715 C CA . PRO A 1 90 ? 4.980 9.582 -9.543 1.00 84.25 90 PRO A CA 1
ATOM 716 C C . PRO A 1 90 ? 5.773 9.210 -10.789 1.00 84.25 90 PRO A C 1
ATOM 718 O O . PRO A 1 90 ? 5.242 8.550 -11.683 1.00 84.25 90 PRO A O 1
ATOM 721 N N . ALA A 1 91 ? 7.063 9.551 -10.808 1.00 86.25 91 ALA A N 1
ATOM 722 C CA . ALA A 1 91 ? 7.932 9.260 -11.947 1.00 86.25 91 ALA A CA 1
ATOM 723 C C . ALA A 1 91 ? 8.018 7.755 -12.248 1.00 86.25 91 ALA A C 1
ATOM 725 O O . ALA A 1 91 ? 7.968 7.351 -13.407 1.00 86.25 91 ALA A O 1
ATOM 726 N N . LEU A 1 92 ? 8.077 6.920 -11.203 1.00 86.88 92 LEU A N 1
ATOM 727 C CA . LEU A 1 92 ? 8.212 5.473 -11.345 1.00 86.88 92 LEU A CA 1
ATOM 728 C C . LEU A 1 92 ? 6.956 4.862 -11.975 1.00 86.88 92 LEU A C 1
ATOM 730 O O . LEU A 1 92 ? 7.058 4.133 -12.961 1.00 86.88 92 LEU A O 1
ATOM 734 N N . ASN A 1 93 ? 5.770 5.225 -11.474 1.00 83.94 93 ASN A N 1
ATOM 735 C CA . ASN A 1 93 ? 4.510 4.754 -12.050 1.00 83.94 93 ASN A CA 1
ATOM 736 C C . ASN A 1 93 ? 4.342 5.215 -13.504 1.00 83.94 93 ASN A C 1
ATOM 738 O O . ASN A 1 93 ? 4.037 4.410 -14.386 1.00 83.94 93 ASN A O 1
ATOM 742 N N . ARG A 1 94 ? 4.591 6.502 -13.770 1.00 82.62 94 ARG A N 1
ATOM 743 C CA . ARG A 1 94 ? 4.492 7.070 -15.117 1.00 82.62 94 ARG A CA 1
ATOM 744 C C . ARG A 1 94 ? 5.428 6.363 -16.093 1.00 82.62 94 ARG A C 1
ATOM 746 O O . ARG A 1 94 ? 5.021 6.052 -17.212 1.00 82.62 94 ARG A O 1
ATOM 753 N N . PHE A 1 95 ? 6.655 6.070 -15.667 1.00 85.12 95 PHE A N 1
ATOM 754 C CA . PHE A 1 95 ? 7.609 5.331 -16.480 1.00 85.12 95 PHE A CA 1
ATOM 755 C C . PHE A 1 95 ? 7.081 3.937 -16.832 1.00 85.12 95 PHE A C 1
ATOM 757 O O . PHE A 1 95 ? 7.038 3.589 -18.010 1.00 85.12 95 PHE A O 1
ATOM 764 N N . CYS A 1 96 ? 6.620 3.155 -15.849 1.00 84.81 96 CYS A N 1
ATOM 765 C CA . CYS A 1 96 ? 6.067 1.823 -16.111 1.00 84.81 96 CYS A CA 1
ATOM 766 C C . CYS A 1 96 ? 4.864 1.859 -17.056 1.00 84.81 96 CYS A C 1
ATOM 768 O O . CYS A 1 96 ? 4.751 1.013 -17.941 1.00 84.81 96 CYS A O 1
ATOM 770 N N . GLN A 1 97 ? 3.981 2.851 -16.898 1.00 83.12 97 GLN A N 1
ATOM 771 C CA . GLN A 1 97 ? 2.833 3.042 -17.784 1.00 83.12 97 GLN A CA 1
ATOM 772 C C . GLN A 1 97 ? 3.263 3.305 -19.232 1.00 83.12 97 GLN A C 1
ATOM 774 O O . GLN A 1 97 ? 2.739 2.671 -20.148 1.00 83.12 97 GLN A O 1
ATOM 779 N N . LEU A 1 98 ? 4.233 4.198 -19.444 1.00 82.69 98 LEU A N 1
ATOM 780 C CA . LEU A 1 98 ? 4.735 4.530 -20.780 1.00 82.69 98 LEU A CA 1
ATOM 781 C C . LEU A 1 98 ? 5.527 3.377 -21.408 1.00 82.69 98 LEU A C 1
ATOM 783 O O . LEU A 1 98 ? 5.339 3.072 -22.585 1.00 82.69 98 LEU A O 1
ATOM 787 N N . ALA A 1 99 ? 6.373 2.711 -20.622 1.00 79.12 99 ALA A N 1
ATOM 788 C CA . ALA A 1 99 ? 7.178 1.574 -21.063 1.00 79.12 99 ALA A CA 1
ATOM 789 C C . ALA A 1 99 ? 6.370 0.269 -21.186 1.00 79.12 99 ALA A C 1
ATOM 791 O O . ALA A 1 99 ? 6.873 -0.702 -21.745 1.00 79.12 99 ALA A O 1
ATOM 792 N N . ARG A 1 100 ? 5.121 0.244 -20.696 1.00 82.19 100 ARG A N 1
ATOM 793 C CA . ARG A 1 100 ? 4.246 -0.941 -20.642 1.00 82.19 100 ARG A CA 1
ATOM 794 C C . ARG A 1 100 ? 4.899 -2.138 -19.944 1.00 82.19 100 ARG A C 1
ATOM 796 O O . ARG A 1 100 ? 4.777 -3.274 -20.396 1.00 82.19 100 ARG A O 1
ATOM 803 N N . ILE A 1 101 ? 5.573 -1.868 -18.833 1.00 83.25 101 ILE A N 1
ATOM 804 C CA . ILE A 1 101 ? 6.205 -2.875 -17.974 1.00 83.25 101 ILE A CA 1
ATOM 805 C C . ILE A 1 101 ? 5.530 -2.902 -16.605 1.00 83.25 101 ILE A C 1
ATOM 807 O O . ILE A 1 101 ? 4.833 -1.960 -16.222 1.00 83.25 101 ILE A O 1
ATOM 811 N N . ALA A 1 102 ? 5.766 -3.970 -15.846 1.00 83.88 102 ALA A N 1
ATOM 812 C CA . ALA A 1 102 ? 5.256 -4.070 -14.488 1.00 83.88 102 ALA A CA 1
ATOM 813 C C . ALA A 1 102 ? 5.997 -3.116 -13.538 1.00 83.88 102 ALA A C 1
ATOM 815 O O . ALA A 1 102 ? 7.231 -3.082 -13.500 1.00 83.88 102 ALA A O 1
ATOM 816 N N . CYS A 1 103 ? 5.226 -2.394 -12.728 1.00 86.19 103 CYS A N 1
ATOM 817 C CA . CYS A 1 103 ? 5.719 -1.607 -11.606 1.00 86.19 103 CYS A CA 1
ATOM 818 C C . CYS A 1 103 ? 5.574 -2.419 -10.321 1.00 86.19 103 CYS A C 1
ATOM 820 O O . CYS A 1 103 ? 4.464 -2.692 -9.881 1.00 86.19 103 CYS A O 1
ATOM 822 N N . VAL A 1 104 ? 6.682 -2.839 -9.726 1.00 85.94 104 VAL A N 1
ATOM 823 C CA . VAL A 1 104 ? 6.689 -3.712 -8.552 1.00 85.94 104 VAL A CA 1
ATOM 824 C C . VAL A 1 104 ? 6.929 -2.881 -7.298 1.00 85.94 104 VAL A C 1
ATOM 826 O O . VAL A 1 104 ? 7.938 -2.194 -7.190 1.00 85.94 104 VAL A O 1
ATOM 829 N N . TYR A 1 105 ? 6.045 -2.967 -6.314 1.00 83.19 105 TYR A N 1
ATOM 830 C CA . TYR A 1 105 ? 6.233 -2.260 -5.048 1.00 83.19 105 TYR A CA 1
ATOM 831 C C . TYR A 1 105 ? 6.554 -3.234 -3.920 1.00 83.19 105 TYR A C 1
ATOM 833 O O . TYR A 1 105 ? 5.846 -4.226 -3.714 1.00 83.19 105 TYR A O 1
ATOM 841 N N . THR A 1 106 ? 7.644 -2.954 -3.203 1.00 76.19 106 THR A N 1
ATOM 842 C CA . THR A 1 106 ? 8.234 -3.878 -2.224 1.00 76.19 106 THR A CA 1
ATOM 843 C C . THR A 1 106 ? 8.038 -3.468 -0.764 1.00 76.19 106 THR A C 1
ATOM 845 O O . THR A 1 106 ? 8.416 -4.241 0.115 1.00 76.19 106 THR A O 1
ATOM 848 N N . ASP A 1 107 ? 7.401 -2.329 -0.467 1.00 72.19 107 ASP A N 1
ATOM 849 C CA . ASP A 1 107 ? 6.957 -1.981 0.892 1.00 72.19 107 ASP A CA 1
ATOM 850 C C . ASP A 1 107 ? 5.470 -2.308 1.117 1.00 72.19 107 ASP A C 1
ATOM 852 O O . ASP A 1 107 ? 4.571 -2.004 0.328 1.00 72.19 107 ASP A O 1
ATOM 856 N N . SER A 1 108 ? 5.217 -2.884 2.287 1.00 58.81 108 SER A N 1
ATOM 857 C CA . SER A 1 108 ? 3.915 -3.135 2.901 1.00 58.81 108 SER A CA 1
ATOM 858 C C . SER A 1 108 ? 2.983 -1.925 3.004 1.00 58.81 108 SER A C 1
ATOM 860 O O . SER A 1 108 ? 1.761 -2.092 3.091 1.00 58.81 108 SER A O 1
ATOM 862 N N . GLN A 1 109 ? 3.533 -0.709 3.018 1.00 60.97 109 GLN A N 1
ATOM 863 C CA . GLN A 1 109 ? 2.777 0.527 3.221 1.00 60.97 109 GLN A CA 1
ATOM 864 C C . GLN A 1 109 ? 2.342 1.207 1.916 1.00 60.97 109 GLN A C 1
ATOM 866 O O . GLN A 1 109 ? 1.553 2.155 1.969 1.00 60.97 109 GLN A O 1
ATOM 871 N N . VAL A 1 110 ? 2.777 0.722 0.746 1.00 63.00 110 VAL A N 1
ATOM 872 C CA . VAL A 1 110 ? 2.466 1.363 -0.548 1.00 63.00 110 VAL A CA 1
ATOM 873 C C . VAL A 1 110 ? 0.969 1.393 -0.828 1.00 63.00 110 VAL A C 1
ATOM 875 O O . VAL A 1 110 ? 0.425 2.443 -1.163 1.00 63.00 110 VAL A O 1
ATOM 878 N N . GLY A 1 111 ? 0.262 0.288 -0.579 1.00 58.44 111 GLY A N 1
ATOM 879 C CA . GLY A 1 111 ? -1.188 0.207 -0.800 1.00 58.44 111 GLY A CA 1
ATOM 880 C C . GLY A 1 111 ? -2.032 1.155 0.070 1.00 58.44 111 GLY A C 1
ATOM 881 O O . GLY A 1 111 ? -3.226 1.318 -0.180 1.00 58.44 111 GLY A O 1
ATOM 882 N N . ARG A 1 112 ? -1.449 1.786 1.102 1.00 58.75 112 ARG A N 1
ATOM 883 C CA . ARG A 1 112 ? -2.136 2.831 1.884 1.00 58.75 112 ARG A CA 1
ATOM 884 C C . ARG A 1 112 ? -2.129 4.187 1.182 1.00 58.75 112 ARG A C 1
ATOM 886 O O . ARG A 1 112 ? -3.094 4.927 1.321 1.00 58.75 112 ARG A O 1
ATOM 893 N N . HIS A 1 113 ? -1.076 4.483 0.425 1.00 61.97 113 HIS A N 1
ATOM 894 C CA . HIS A 1 113 ? -0.809 5.818 -0.117 1.00 61.97 113 HIS A CA 1
ATOM 895 C C . HIS A 1 113 ? -0.913 5.885 -1.645 1.00 61.97 113 HIS A C 1
ATOM 897 O O . HIS A 1 113 ? -0.923 6.978 -2.203 1.00 61.97 113 HIS A O 1
ATOM 903 N N . MET A 1 114 ? -0.990 4.738 -2.326 1.00 68.25 114 MET A N 1
ATOM 904 C CA . MET A 1 114 ? -1.080 4.687 -3.781 1.00 68.25 114 MET A CA 1
ATOM 905 C C . MET A 1 114 ? -2.496 5.048 -4.272 1.00 68.25 114 MET A C 1
ATOM 907 O O . MET A 1 114 ? -3.459 4.395 -3.854 1.00 68.25 114 MET A O 1
ATOM 911 N N . PRO A 1 115 ? -2.638 6.034 -5.178 1.00 68.56 115 PRO A N 1
ATOM 912 C CA . PRO A 1 115 ? -3.887 6.336 -5.866 1.00 68.56 115 PRO A CA 1
ATOM 913 C C . PRO A 1 115 ? -4.452 5.113 -6.597 1.00 68.56 115 PRO A C 1
ATOM 915 O O . PRO A 1 115 ? -3.714 4.303 -7.165 1.00 68.56 115 PRO A O 1
ATOM 918 N N . THR A 1 116 ? -5.777 4.963 -6.578 1.00 67.69 116 THR A N 1
ATOM 919 C CA . THR A 1 116 ? -6.474 3.800 -7.150 1.00 67.69 116 THR A CA 1
ATOM 920 C C . THR A 1 116 ? -6.242 3.660 -8.655 1.00 67.69 116 THR A C 1
ATOM 922 O O . THR A 1 116 ? -6.079 2.553 -9.158 1.00 67.69 116 THR A O 1
ATOM 925 N N . ASP A 1 117 ? -6.157 4.776 -9.375 1.00 66.88 117 ASP A N 1
ATOM 926 C CA . ASP A 1 117 ? -5.889 4.837 -10.813 1.00 66.88 117 ASP A CA 1
ATOM 927 C C . ASP A 1 117 ? -4.490 4.326 -11.197 1.00 66.88 117 ASP A C 1
ATOM 929 O O . ASP A 1 117 ? -4.223 4.065 -12.368 1.00 66.88 117 ASP A O 1
ATOM 933 N N . TRP A 1 118 ? -3.586 4.144 -10.230 1.00 68.69 118 TRP A N 1
ATOM 934 C CA . TRP A 1 118 ? -2.219 3.677 -10.482 1.00 68.69 118 TRP A CA 1
ATOM 935 C C . TRP A 1 118 ? -2.053 2.181 -10.207 1.00 68.69 118 TRP A C 1
ATOM 937 O O . TRP A 1 118 ? -1.006 1.605 -10.487 1.00 68.69 118 TRP A O 1
ATOM 947 N N . GLN A 1 119 ? -3.103 1.515 -9.720 1.00 66.44 119 GLN A N 1
ATOM 948 C CA . GLN A 1 119 ? -3.080 0.080 -9.430 1.00 66.44 119 GLN A CA 1
ATOM 949 C C . GLN A 1 119 ? -3.024 -0.794 -10.692 1.00 66.44 119 GLN A C 1
ATOM 951 O O . GLN A 1 119 ? -2.565 -1.929 -10.614 1.00 66.44 119 GLN A O 1
ATOM 956 N N . TYR A 1 120 ? -3.433 -0.282 -11.857 1.00 65.25 120 TYR A N 1
ATOM 957 C CA . TYR A 1 120 ? -3.617 -1.098 -13.066 1.00 65.25 120 TYR A CA 1
ATOM 958 C C . TYR A 1 120 ? -2.332 -1.719 -13.634 1.00 65.25 120 TYR A C 1
ATOM 960 O O . TYR A 1 120 ? -2.393 -2.811 -14.190 1.00 65.25 120 TYR A O 1
ATOM 968 N N . ASN A 1 121 ? -1.177 -1.065 -13.467 1.00 67.62 121 ASN A N 1
ATOM 969 C CA . ASN A 1 121 ? 0.127 -1.578 -13.925 1.00 67.62 121 ASN A CA 1
ATOM 970 C C . ASN A 1 121 ? 1.061 -1.937 -12.757 1.00 67.62 121 ASN A C 1
ATOM 972 O O . ASN A 1 121 ? 2.262 -2.152 -12.952 1.00 67.62 121 ASN A O 1
ATOM 976 N N . ALA A 1 122 ? 0.514 -1.976 -11.542 1.00 74.88 122 ALA A N 1
ATOM 977 C CA . ALA A 1 122 ? 1.259 -2.204 -10.321 1.00 74.88 122 ALA A CA 1
ATOM 978 C C . ALA A 1 122 ? 1.117 -3.657 -9.852 1.00 74.88 122 ALA A C 1
ATOM 980 O O . ALA A 1 122 ? 0.014 -4.172 -9.681 1.00 74.88 122 ALA A O 1
ATOM 981 N N . ILE A 1 123 ? 2.245 -4.299 -9.571 1.00 76.88 123 ILE A N 1
ATOM 982 C CA . ILE A 1 123 ? 2.312 -5.546 -8.819 1.00 76.88 123 ILE A CA 1
ATOM 983 C C . ILE A 1 123 ? 2.696 -5.184 -7.387 1.00 76.88 123 ILE A C 1
ATOM 985 O O . ILE A 1 123 ? 3.818 -4.762 -7.108 1.00 76.88 123 ILE A O 1
ATOM 989 N N . ASN A 1 124 ? 1.755 -5.374 -6.468 1.00 69.94 124 ASN A N 1
ATOM 990 C CA . ASN A 1 124 ? 1.997 -5.231 -5.039 1.00 69.94 124 ASN A CA 1
ATOM 991 C C . ASN A 1 124 ? 2.201 -6.620 -4.436 1.00 69.94 124 ASN A C 1
ATOM 993 O O . ASN A 1 124 ? 1.305 -7.460 -4.507 1.00 69.94 124 ASN A O 1
ATOM 997 N N . PHE A 1 125 ? 3.352 -6.861 -3.805 1.00 65.75 125 PHE A N 1
ATOM 998 C CA . PHE A 1 125 ? 3.587 -8.127 -3.094 1.00 65.75 125 PHE A CA 1
ATOM 999 C C . PHE A 1 125 ? 2.834 -8.228 -1.765 1.00 65.75 125 PHE A C 1
ATOM 1001 O O . PHE A 1 125 ? 2.772 -9.299 -1.165 1.00 65.75 125 PHE A O 1
ATOM 1008 N N . PHE A 1 126 ? 2.238 -7.127 -1.312 1.00 64.25 126 PHE A N 1
ATOM 1009 C CA . PHE A 1 126 ? 1.426 -7.094 -0.108 1.00 64.25 126 PHE A CA 1
ATOM 1010 C C . PHE A 1 126 ? -0.054 -7.098 -0.468 1.00 64.25 126 PHE A C 1
ATOM 1012 O O . PHE A 1 126 ? -0.453 -6.427 -1.425 1.00 64.25 126 PHE A O 1
ATOM 1019 N N . PRO A 1 127 ? -0.882 -7.827 0.301 1.00 61.28 127 PRO A N 1
ATOM 1020 C CA . PRO A 1 127 ? -2.301 -7.923 0.024 1.00 61.28 127 PRO A CA 1
ATOM 1021 C C . PRO A 1 127 ? -2.930 -6.532 0.003 1.00 61.28 127 PRO A C 1
ATOM 1023 O O . PRO A 1 127 ? -2.700 -5.706 0.898 1.00 61.28 127 PRO A O 1
ATOM 1026 N N . ALA A 1 128 ? -3.754 -6.308 -1.019 1.00 66.25 128 ALA A N 1
ATOM 1027 C CA . ALA A 1 128 ? -4.571 -5.115 -1.130 1.00 66.25 128 ALA A CA 1
ATOM 1028 C C . ALA A 1 128 ? -5.327 -4.874 0.197 1.00 66.25 128 ALA A C 1
ATOM 1030 O O . ALA A 1 128 ? -5.692 -5.843 0.880 1.00 66.25 128 ALA A O 1
ATOM 1031 N N . PRO A 1 129 ? -5.524 -3.612 0.620 1.00 64.50 129 PRO A N 1
ATOM 1032 C CA . PRO A 1 129 ? -6.274 -3.280 1.833 1.00 64.50 129 PRO A CA 1
ATOM 1033 C C . PRO A 1 129 ? -7.582 -4.072 1.985 1.00 64.50 129 PRO A C 1
ATOM 1035 O O . PRO A 1 129 ? -7.892 -4.534 3.078 1.00 64.50 129 PRO A O 1
ATOM 1038 N N . GLU A 1 130 ? -8.285 -4.312 0.883 1.00 66.12 130 GLU A N 1
ATOM 1039 C CA . GLU A 1 130 ? -9.550 -5.037 0.822 1.00 66.12 130 GLU A CA 1
ATOM 1040 C C . GLU A 1 130 ? -9.381 -6.517 1.189 1.00 66.12 130 GLU A C 1
ATOM 1042 O O . GLU A 1 130 ? -10.150 -7.066 1.978 1.00 66.12 130 GLU A O 1
ATOM 1047 N N . LEU A 1 131 ? -8.324 -7.159 0.682 1.00 68.94 131 LEU A N 1
ATOM 1048 C CA . LEU A 1 131 ? -7.989 -8.542 1.026 1.00 68.94 131 LEU A CA 1
ATOM 1049 C C . LEU A 1 131 ? -7.554 -8.663 2.491 1.00 68.94 131 LEU A C 1
ATOM 1051 O O . LEU A 1 131 ? -7.907 -9.636 3.151 1.00 68.94 131 LEU A O 1
ATOM 1055 N N . ARG A 1 132 ? -6.853 -7.658 3.036 1.00 69.25 132 ARG A N 1
ATOM 1056 C CA . ARG A 1 132 ? -6.521 -7.615 4.473 1.00 69.25 132 ARG A CA 1
ATOM 1057 C C . ARG A 1 132 ? -7.774 -7.513 5.339 1.00 69.25 132 ARG A C 1
ATOM 1059 O O . ARG A 1 132 ? -7.912 -8.280 6.290 1.00 69.25 132 ARG A O 1
ATOM 1066 N N . SER A 1 133 ? -8.700 -6.620 4.992 1.00 70.06 133 SER A N 1
ATOM 1067 C CA . SER A 1 133 ? -9.997 -6.515 5.669 1.00 70.06 133 SER A CA 1
ATOM 1068 C C . SER A 1 133 ? -10.800 -7.813 5.554 1.00 70.06 133 SER A C 1
ATOM 1070 O O . SER A 1 133 ? -11.435 -8.223 6.525 1.00 70.06 133 SER A O 1
ATOM 1072 N N . ARG A 1 134 ? -10.722 -8.517 4.414 1.00 73.50 134 ARG A N 1
ATOM 1073 C CA . ARG A 1 134 ? -11.359 -9.830 4.250 1.00 73.50 134 ARG A CA 1
ATOM 1074 C C . ARG A 1 134 ? -10.765 -10.882 5.184 1.00 73.50 134 ARG A C 1
ATOM 1076 O O . ARG A 1 134 ? -11.525 -11.621 5.800 1.00 73.50 134 ARG A O 1
ATOM 1083 N N . SER A 1 135 ? -9.445 -10.925 5.349 1.00 75.88 135 SER A N 1
ATOM 1084 C CA . SER A 1 135 ? -8.809 -11.837 6.308 1.00 75.88 135 SER A CA 1
ATOM 1085 C C . SER A 1 135 ? -9.254 -11.565 7.748 1.00 75.88 135 SER A C 1
ATOM 1087 O O . SER A 1 135 ? -9.497 -12.505 8.501 1.00 75.88 135 SER A O 1
ATOM 1089 N N . ILE A 1 136 ? -9.419 -10.291 8.126 1.00 77.25 136 ILE A N 1
ATOM 1090 C CA . ILE A 1 136 ? -9.968 -9.912 9.438 1.00 77.25 136 ILE A CA 1
ATOM 1091 C C . ILE A 1 136 ? -11.417 -10.395 9.570 1.00 77.25 136 ILE A C 1
ATOM 1093 O O . ILE A 1 136 ? -11.770 -10.989 10.585 1.00 77.25 136 ILE A O 1
ATOM 1097 N N . TYR A 1 137 ? -12.247 -10.186 8.545 1.00 77.00 137 TYR A N 1
ATOM 1098 C CA . TYR A 1 137 ? -13.626 -10.674 8.525 1.00 77.00 137 TYR A CA 1
ATOM 1099 C C . TYR A 1 137 ? -13.705 -12.195 8.731 1.00 77.00 137 TYR A C 1
ATOM 1101 O O . TYR A 1 137 ? -14.456 -12.657 9.590 1.00 77.00 137 TYR A O 1
ATOM 1109 N N . GLU A 1 138 ? -12.907 -12.973 7.992 1.00 78.81 138 GLU A N 1
ATOM 1110 C CA . GLU A 1 138 ? -12.891 -14.435 8.128 1.00 78.81 138 GLU A CA 1
ATOM 1111 C C . GLU A 1 138 ? -12.396 -14.870 9.516 1.00 78.81 138 GLU A C 1
ATOM 1113 O O . GLU A 1 138 ? -12.952 -15.803 10.090 1.00 78.81 138 GLU A O 1
ATOM 1118 N N . PHE A 1 139 ? -11.424 -14.164 10.109 1.00 82.75 139 PHE A N 1
ATOM 1119 C CA . PHE A 1 139 ? -10.982 -14.421 11.484 1.00 82.75 139 PHE A CA 1
ATOM 1120 C C . PHE A 1 139 ? -12.093 -14.175 12.515 1.00 82.75 139 PHE A C 1
ATOM 1122 O O . PHE A 1 139 ? -12.315 -15.013 13.388 1.00 82.75 139 PHE A O 1
ATOM 1129 N N . VAL A 1 140 ? -12.802 -13.046 12.419 1.00 81.00 140 VAL A N 1
ATOM 1130 C CA . VAL A 1 140 ? -13.910 -12.689 13.326 1.00 81.00 140 VAL A CA 1
ATOM 1131 C C . VAL A 1 140 ? -15.046 -13.706 13.204 1.00 81.00 140 VAL A C 1
ATOM 1133 O O . VAL A 1 140 ? -15.591 -14.144 14.217 1.00 81.00 140 VAL A O 1
ATOM 1136 N N . LYS A 1 141 ? -15.361 -14.134 11.974 1.00 80.75 141 LYS A N 1
ATOM 1137 C CA . LYS A 1 141 ? -16.351 -15.181 11.701 1.00 80.75 141 LYS A CA 1
ATOM 1138 C C . LYS A 1 141 ? -15.931 -16.527 12.294 1.00 80.75 141 LYS A C 1
ATOM 1140 O O . LYS A 1 141 ? -16.727 -17.143 12.992 1.00 80.75 141 LYS A O 1
ATOM 1145 N N . TRP A 1 142 ? -14.701 -16.968 12.032 1.00 83.94 142 TRP A N 1
ATOM 1146 C CA . TRP A 1 142 ? -14.158 -18.225 12.555 1.00 83.94 142 TRP A CA 1
ATOM 1147 C C . TRP A 1 142 ? -14.092 -18.242 14.085 1.00 83.94 142 TRP A C 1
ATOM 1149 O O . TRP A 1 142 ? -14.379 -19.258 14.704 1.00 83.94 142 TRP A O 1
ATOM 1159 N N . SER A 1 143 ? -13.762 -17.104 14.694 1.00 83.88 143 SER A N 1
ATOM 1160 C CA . SER A 1 143 ? -13.685 -16.960 16.150 1.00 83.88 143 SER A CA 1
ATOM 1161 C C . SER A 1 143 ? -15.051 -16.769 16.819 1.00 83.88 143 SER A C 1
ATOM 1163 O O . SER A 1 143 ? -15.105 -16.597 18.039 1.00 83.88 143 SER A O 1
ATOM 1165 N N . GLU A 1 144 ? -16.135 -16.730 16.037 1.00 85.94 144 GLU A N 1
ATOM 1166 C CA . GLU A 1 144 ? -17.509 -16.519 16.506 1.00 85.94 144 GLU A CA 1
ATOM 1167 C C . GLU A 1 144 ? -17.642 -15.238 17.349 1.00 85.94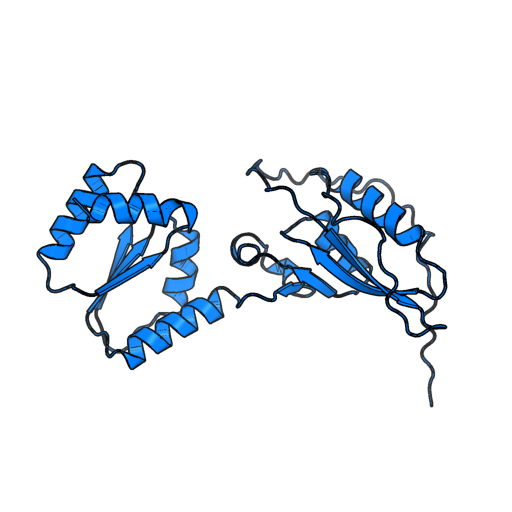 144 GLU A C 1
ATOM 1169 O O . GLU A 1 144 ? -18.154 -15.202 18.473 1.00 85.94 144 GLU A O 1
ATOM 1174 N N . TRP A 1 145 ? -17.100 -14.141 16.821 1.00 84.50 145 TRP A N 1
ATOM 1175 C CA . TRP A 1 145 ? -17.199 -12.831 17.453 1.00 84.50 145 TRP A CA 1
ATOM 1176 C C . TRP A 1 145 ? -18.546 -12.174 17.158 1.00 84.50 145 TRP A C 1
ATOM 1178 O O . TRP A 1 145 ? -18.791 -11.701 16.053 1.00 84.50 145 TRP A O 1
ATOM 1188 N N . THR A 1 146 ? -19.405 -12.126 18.178 1.00 82.25 146 THR A N 1
ATOM 1189 C CA . THR A 1 146 ? -20.732 -11.487 18.138 1.00 82.25 146 THR A CA 1
ATOM 1190 C C . THR A 1 146 ? -20.728 -10.053 18.677 1.00 82.25 146 THR A C 1
ATOM 1192 O O . THR A 1 146 ? -21.552 -9.241 18.269 1.00 82.25 146 THR A O 1
ATOM 1195 N N . GLU A 1 147 ? -19.783 -9.707 19.554 1.00 83.69 147 GLU A N 1
ATOM 1196 C CA . GLU A 1 147 ? -19.609 -8.355 20.097 1.00 83.69 147 GLU A CA 1
ATOM 1197 C C . GLU A 1 147 ? -18.125 -7.993 20.148 1.00 83.69 147 GLU A C 1
ATOM 1199 O O . GLU A 1 147 ? -17.316 -8.712 20.745 1.00 83.69 147 GLU A O 1
ATOM 1204 N N . PHE A 1 148 ? -17.754 -6.883 19.510 1.00 84.38 148 PHE A N 1
ATOM 1205 C CA . PHE A 1 148 ? -16.395 -6.344 19.561 1.00 84.38 148 PHE A CA 1
ATOM 1206 C C . PHE A 1 148 ? -16.364 -4.860 19.179 1.00 84.38 148 PHE A C 1
ATOM 1208 O O . PHE A 1 148 ? -17.273 -4.332 18.530 1.00 84.38 148 PHE A O 1
ATOM 1215 N N . ALA A 1 149 ? -15.280 -4.185 19.559 1.00 85.56 149 ALA A N 1
ATOM 1216 C CA . ALA A 1 149 ? -15.020 -2.805 19.172 1.00 85.56 149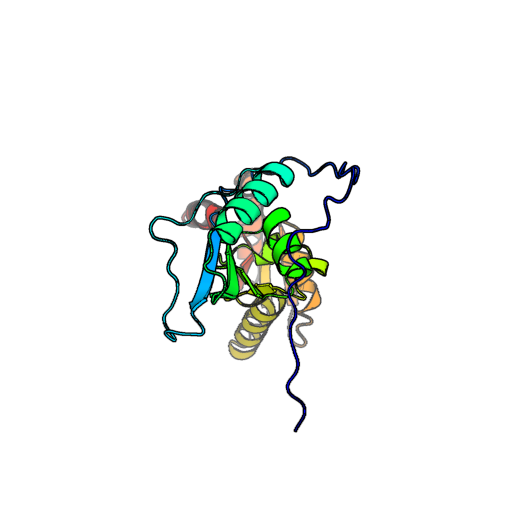 ALA A CA 1
ATOM 1217 C C . ALA A 1 149 ? -13.841 -2.702 18.197 1.00 85.56 149 ALA A C 1
ATOM 1219 O O . ALA A 1 149 ? -12.846 -3.413 18.320 1.00 85.56 149 ALA A O 1
ATOM 1220 N N . VAL A 1 150 ? -13.933 -1.775 17.248 1.00 84.75 150 VAL A N 1
ATOM 1221 C CA . VAL A 1 150 ? -12.835 -1.381 16.362 1.00 84.75 150 VAL A CA 1
ATOM 1222 C C . VAL A 1 150 ? -12.302 -0.036 16.842 1.00 84.75 150 VAL A C 1
ATOM 1224 O O . VAL A 1 150 ? -13.010 0.974 16.792 1.00 84.75 150 VAL A O 1
ATOM 1227 N N . LEU A 1 151 ? -11.058 -0.029 17.314 1.00 86.94 151 LEU A N 1
ATOM 1228 C CA . LEU A 1 151 ? -10.346 1.156 17.781 1.00 86.94 151 LEU A CA 1
ATOM 1229 C C . LEU A 1 151 ? -9.463 1.693 16.657 1.00 86.94 151 LEU A C 1
ATOM 1231 O O . LEU A 1 151 ? -8.597 0.964 16.176 1.00 86.94 151 LEU A O 1
ATOM 1235 N N . TYR A 1 152 ? -9.650 2.947 16.245 1.00 84.38 152 TYR A N 1
ATOM 1236 C CA . TYR A 1 152 ? -8.935 3.512 15.092 1.00 84.38 152 TYR A CA 1
ATOM 1237 C C . TYR A 1 152 ? -8.423 4.937 15.323 1.00 84.38 152 TYR A C 1
ATOM 1239 O O . TYR A 1 152 ? -9.033 5.700 16.066 1.00 84.38 152 TYR A O 1
ATOM 1247 N N . THR A 1 153 ? -7.315 5.316 14.677 1.00 78.75 153 THR A N 1
ATOM 1248 C CA . THR A 1 153 ? -6.724 6.669 14.804 1.00 78.75 153 THR A CA 1
ATOM 1249 C C . THR A 1 153 ? -7.034 7.604 13.629 1.00 78.75 153 THR A C 1
ATOM 1251 O O . THR A 1 153 ? -6.910 8.815 13.781 1.00 78.75 153 THR A O 1
ATOM 1254 N N . GLY A 1 154 ? -7.435 7.085 12.460 1.00 72.19 154 GLY A N 1
ATOM 1255 C CA . GLY A 1 154 ? -7.685 7.885 11.252 1.00 72.19 154 GLY A CA 1
ATOM 1256 C C . GLY A 1 154 ? -8.785 7.314 10.351 1.00 72.19 154 GLY A C 1
ATOM 1257 O O . GLY A 1 154 ? -9.014 6.108 10.323 1.00 72.19 154 GLY A O 1
ATOM 1258 N N . PHE A 1 155 ? -9.478 8.192 9.618 1.00 60.28 155 PHE A N 1
ATOM 1259 C CA . PHE A 1 155 ? -10.656 7.840 8.807 1.00 60.28 155 PHE A CA 1
ATOM 1260 C C . PHE A 1 155 ? -10.335 6.993 7.566 1.00 60.28 155 PHE A C 1
ATOM 1262 O O . PHE A 1 155 ? -11.145 6.151 7.186 1.00 60.28 155 PHE A O 1
ATOM 1269 N N . HIS A 1 156 ? -9.150 7.153 6.968 1.00 60.38 156 HIS A N 1
ATOM 1270 C CA . HIS A 1 156 ? -8.762 6.396 5.770 1.00 60.38 156 HIS A CA 1
ATOM 1271 C C . HIS A 1 156 ? -8.632 4.885 6.021 1.00 60.38 156 HIS A C 1
ATOM 1273 O O . HIS A 1 156 ? -8.917 4.085 5.131 1.00 60.38 156 HIS A O 1
ATOM 1279 N N . ASP A 1 157 ? -8.257 4.485 7.240 1.00 54.97 157 ASP A N 1
ATOM 1280 C CA . ASP A 1 157 ? -8.217 3.074 7.637 1.00 54.97 157 ASP A CA 1
ATOM 1281 C C . ASP A 1 157 ? -9.627 2.521 7.939 1.00 54.97 157 ASP A C 1
ATOM 1283 O O . ASP A 1 157 ? -9.872 1.324 7.787 1.00 54.97 157 ASP A O 1
ATOM 1287 N N . LEU A 1 158 ? -10.571 3.389 8.329 1.00 60.31 158 LEU A N 1
ATOM 1288 C CA . LEU A 1 158 ? -11.939 3.033 8.715 1.00 60.31 158 LEU A CA 1
ATOM 1289 C C . LEU A 1 158 ? -12.849 2.784 7.508 1.00 60.31 158 LEU A C 1
ATOM 1291 O O . LEU A 1 158 ? -13.575 1.796 7.495 1.00 60.31 158 LEU A O 1
ATOM 1295 N N . GLU A 1 159 ? -12.821 3.658 6.499 1.00 55.28 159 GLU A N 1
ATOM 1296 C CA . GLU A 1 159 ? -13.729 3.602 5.340 1.00 55.28 159 GLU A CA 1
ATOM 1297 C C . GLU A 1 159 ? -13.613 2.267 4.576 1.00 55.28 159 GLU A C 1
ATOM 1299 O O . GLU A 1 159 ? -14.610 1.677 4.150 1.00 55.28 159 GLU A O 1
ATOM 1304 N N . ARG A 1 160 ? -12.393 1.721 4.502 1.00 57.59 160 ARG A N 1
ATOM 1305 C CA . ARG A 1 160 ? -12.093 0.433 3.853 1.00 57.59 160 ARG A CA 1
ATOM 1306 C C . ARG A 1 160 ? -12.418 -0.787 4.720 1.00 57.59 160 ARG A C 1
ATOM 1308 O O . ARG A 1 160 ? -12.639 -1.871 4.190 1.00 57.59 160 ARG A O 1
ATOM 1315 N N . MET A 1 161 ? -12.449 -0.641 6.046 1.00 58.53 161 MET A N 1
ATOM 1316 C CA . MET A 1 161 ? -12.969 -1.684 6.940 1.00 58.53 161 MET A CA 1
ATOM 1317 C C . MET A 1 161 ? -14.500 -1.665 6.954 1.00 58.53 161 MET A C 1
ATOM 1319 O O . MET A 1 161 ? -15.129 -2.705 6.824 1.00 58.53 161 MET A O 1
ATOM 1323 N N . HIS A 1 162 ? -15.120 -0.490 7.024 1.00 59.94 162 HIS A N 1
ATOM 1324 C CA . HIS A 1 162 ? -16.572 -0.333 7.100 1.00 59.94 162 HIS A CA 1
ATOM 1325 C C . HIS A 1 162 ? -17.304 -0.901 5.871 1.00 59.94 162 HIS A C 1
ATOM 1327 O O . HIS A 1 162 ? -18.351 -1.528 6.004 1.00 59.94 162 HIS A O 1
ATOM 1333 N N . THR A 1 163 ? -16.738 -0.732 4.674 1.00 55.44 163 THR A N 1
ATOM 1334 C CA . THR A 1 163 ? -17.314 -1.236 3.411 1.00 55.44 163 THR A CA 1
ATOM 1335 C C . THR A 1 163 ? -17.275 -2.761 3.270 1.00 55.44 163 THR A C 1
ATOM 1337 O O . THR A 1 163 ? -18.098 -3.325 2.553 1.00 55.44 163 THR A O 1
ATOM 1340 N N . LEU A 1 164 ? -16.361 -3.445 3.967 1.00 55.19 164 LEU A N 1
ATOM 1341 C CA . LEU A 1 164 ? -16.151 -4.897 3.860 1.00 55.19 164 LEU A CA 1
ATOM 1342 C C . LEU A 1 164 ? -16.658 -5.690 5.066 1.00 55.19 164 LEU A C 1
ATOM 1344 O O . LEU A 1 164 ? -16.594 -6.919 5.059 1.00 55.19 164 LEU A O 1
ATOM 1348 N N . LEU A 1 165 ? -17.172 -5.000 6.085 1.00 61.28 165 LEU A N 1
ATOM 1349 C CA . LEU A 1 165 ? -17.630 -5.590 7.337 1.00 61.28 165 LEU A CA 1
ATOM 1350 C C . LEU A 1 165 ? -19.152 -5.440 7.547 1.00 61.28 165 LEU A C 1
ATOM 1352 O O . LEU A 1 165 ? -19.562 -4.993 8.622 1.00 61.28 165 LEU A O 1
ATOM 1356 N N . PRO A 1 166 ? -20.033 -5.831 6.601 1.00 55.12 166 PRO A N 1
ATOM 1357 C CA . PRO A 1 166 ? -21.410 -6.115 6.969 1.00 55.12 166 PRO A CA 1
ATOM 1358 C C . PRO A 1 166 ? -21.386 -7.425 7.766 1.00 55.12 166 PRO A C 1
ATOM 1360 O O . PRO A 1 166 ? -21.508 -8.511 7.204 1.00 55.12 166 PRO A O 1
ATOM 1363 N N . PHE A 1 167 ? -21.117 -7.348 9.071 1.00 63.66 167 PHE A N 1
ATOM 1364 C CA . PHE A 1 167 ? -21.168 -8.515 9.944 1.00 63.66 167 PHE A CA 1
ATOM 1365 C C . PHE A 1 167 ? -22.630 -8.917 10.133 1.00 63.66 167 PHE A C 1
ATOM 1367 O O . PHE A 1 167 ? -23.386 -8.158 10.734 1.00 63.66 167 PHE A O 1
ATOM 1374 N N . PRO A 1 168 ? -23.049 -10.097 9.648 1.00 54.62 168 PRO A N 1
ATOM 1375 C CA . PRO A 1 168 ? -24.454 -10.487 9.710 1.00 54.62 168 PRO A CA 1
ATOM 1376 C C . PRO A 1 168 ? -24.916 -10.863 11.128 1.00 54.62 168 PRO A C 1
ATOM 1378 O O . PRO A 1 168 ? -26.116 -10.947 11.363 1.00 54.62 168 PRO A O 1
ATOM 1381 N N . ASN A 1 169 ? -23.990 -11.077 12.074 1.00 55.56 169 ASN A N 1
ATOM 1382 C CA . ASN A 1 169 ? -24.268 -11.813 13.314 1.00 55.56 169 ASN A CA 1
ATOM 1383 C C . ASN A 1 169 ? -23.896 -11.066 14.612 1.00 55.56 169 ASN A C 1
ATOM 1385 O O . ASN A 1 169 ? -23.810 -11.707 15.659 1.00 55.56 169 ASN A O 1
ATOM 1389 N N . GLY A 1 170 ? -23.625 -9.754 14.585 1.00 66.06 170 GLY A N 1
ATOM 1390 C CA . GLY A 1 170 ? -23.099 -9.091 15.783 1.00 66.06 170 GLY A CA 1
ATOM 1391 C C . GLY A 1 170 ? -23.108 -7.565 15.812 1.00 66.06 170 GLY A C 1
ATOM 1392 O O . GLY A 1 170 ? -23.196 -6.900 14.781 1.00 66.06 170 GLY A O 1
ATOM 1393 N N . HIS A 1 171 ? -22.979 -7.013 17.021 1.00 75.81 171 HIS A N 1
ATOM 1394 C CA . HIS A 1 171 ? -22.847 -5.579 17.264 1.00 75.81 171 HIS A CA 1
ATOM 1395 C C . HIS A 1 171 ? -21.373 -5.161 17.209 1.00 75.81 171 HIS A C 1
ATOM 1397 O O . HIS A 1 171 ? -20.568 -5.539 18.062 1.00 75.81 171 HIS A O 1
ATOM 1403 N N . VAL A 1 172 ? -21.030 -4.332 16.219 1.00 80.56 172 VAL A N 1
ATOM 1404 C CA . VAL A 1 172 ? -19.691 -3.745 16.074 1.00 80.56 172 VAL A CA 1
ATOM 1405 C C . VAL A 1 172 ? -19.716 -2.287 16.505 1.00 80.56 172 VAL A C 1
ATOM 1407 O O . VAL A 1 172 ? -20.479 -1.483 15.970 1.00 80.56 172 VAL A O 1
ATOM 1410 N N . MET A 1 173 ? -18.857 -1.923 17.456 1.00 83.56 173 MET A N 1
ATOM 1411 C CA . MET A 1 173 ? -18.680 -0.529 17.863 1.00 83.56 173 MET A CA 1
ATOM 1412 C C . MET A 1 173 ? -17.403 0.062 17.283 1.00 83.56 173 MET A C 1
ATOM 1414 O O . MET A 1 173 ? -16.300 -0.318 17.659 1.00 83.56 173 MET A O 1
ATOM 1418 N N . PHE A 1 174 ? -17.538 1.073 16.434 1.00 84.06 174 PHE A N 1
ATOM 1419 C CA . PHE A 1 174 ? -16.398 1.857 15.971 1.00 84.06 174 PHE A CA 1
ATOM 1420 C C . PHE A 1 174 ? -16.106 2.984 16.963 1.00 84.06 174 PHE A C 1
ATOM 1422 O O . PHE A 1 174 ? -17.009 3.732 17.357 1.00 84.06 174 PHE A O 1
ATOM 1429 N N . ARG A 1 175 ? -14.853 3.092 17.409 1.00 86.44 175 ARG A N 1
ATOM 1430 C CA . ARG A 1 175 ? -14.405 4.120 18.353 1.00 86.44 175 ARG A CA 1
ATOM 1431 C C . ARG A 1 175 ? -13.074 4.710 17.915 1.00 86.44 175 ARG A C 1
ATOM 1433 O O . ARG A 1 175 ? -12.073 4.008 17.802 1.00 86.44 175 ARG A O 1
ATOM 1440 N N . MET A 1 176 ? -13.069 6.021 17.710 1.00 86.25 176 MET A N 1
ATOM 1441 C CA . MET A 1 176 ? -11.838 6.742 17.436 1.00 86.25 176 MET A CA 1
ATOM 1442 C C . MET A 1 176 ? -11.021 6.867 18.725 1.00 86.25 176 MET A C 1
ATOM 1444 O O . MET A 1 176 ? -11.553 7.254 19.767 1.00 86.25 176 MET A O 1
ATOM 1448 N N . ILE A 1 177 ? -9.733 6.553 18.649 1.00 88.25 177 ILE A N 1
ATOM 1449 C CA . ILE A 1 177 ? -8.758 6.774 19.714 1.00 88.25 177 ILE A CA 1
ATOM 1450 C C . ILE A 1 177 ? -7.795 7.878 19.289 1.00 88.25 177 ILE A C 1
ATOM 1452 O O . ILE A 1 177 ? -7.408 7.976 18.126 1.00 88.25 177 ILE A O 1
ATOM 1456 N N . ASN A 1 178 ? -7.398 8.712 20.245 1.00 87.00 178 ASN A N 1
ATOM 1457 C CA . ASN A 1 178 ? -6.443 9.782 20.012 1.00 87.00 178 ASN A CA 1
ATOM 1458 C C . ASN A 1 178 ? -5.262 9.617 20.965 1.00 87.00 178 ASN A C 1
ATOM 1460 O O . ASN A 1 178 ? -5.343 9.918 22.158 1.00 87.00 178 ASN A O 1
ATOM 1464 N N . LEU A 1 179 ? -4.157 9.108 20.429 1.00 85.25 179 LEU A N 1
ATOM 1465 C CA . LEU A 1 179 ? -2.963 8.836 21.220 1.00 85.25 179 LEU A CA 1
ATOM 1466 C C . LEU A 1 179 ? -2.175 10.107 21.545 1.00 85.25 179 LEU A C 1
ATOM 1468 O O . LEU A 1 179 ? -1.317 10.068 22.420 1.00 85.25 179 LEU A O 1
ATOM 1472 N N . ASP A 1 180 ? -2.466 11.235 20.901 1.00 85.88 180 ASP A N 1
ATOM 1473 C CA . ASP A 1 180 ? -1.882 12.535 21.251 1.00 85.88 180 ASP A CA 1
ATOM 1474 C C . ASP A 1 180 ? -2.582 13.182 22.449 1.00 85.88 180 ASP A C 1
ATOM 1476 O O . ASP A 1 180 ? -1.994 14.024 23.123 1.00 85.88 180 ASP A O 1
ATOM 1480 N N . PHE A 1 181 ? -3.780 12.698 22.795 1.00 88.00 181 PHE A N 1
ATOM 1481 C CA . PHE A 1 181 ? -4.508 13.045 24.016 1.00 88.00 181 PHE A CA 1
ATOM 1482 C C . PHE A 1 181 ? -4.821 11.774 24.832 1.00 88.00 181 PHE A C 1
ATOM 1484 O O . PHE A 1 181 ? -5.959 11.290 24.833 1.00 88.00 181 PHE A O 1
ATOM 1491 N N . PRO A 1 182 ? -3.827 11.214 25.554 1.00 84.12 182 PRO A N 1
ATOM 1492 C CA . PRO A 1 182 ? -3.934 9.900 26.192 1.00 84.12 182 PRO A CA 1
ATOM 1493 C C . PRO A 1 182 ? -5.073 9.795 27.209 1.00 84.12 182 PRO A C 1
ATOM 1495 O O . PRO A 1 182 ? -5.686 8.740 27.329 1.00 84.12 182 PRO A O 1
ATOM 1498 N N . SER A 1 183 ? -5.402 10.889 27.901 1.00 88.88 183 SER A N 1
ATOM 1499 C CA . SER A 1 183 ? -6.490 10.941 28.886 1.00 88.88 183 SER A CA 1
ATOM 1500 C C . SER A 1 183 ? -7.865 10.652 28.274 1.00 88.88 183 SER A C 1
ATOM 1502 O O . SER A 1 183 ? -8.678 9.959 28.888 1.00 88.88 183 SER A O 1
ATOM 1504 N N . LEU A 1 184 ? -8.123 11.125 27.049 1.00 87.94 184 LEU A N 1
ATOM 1505 C CA . LEU A 1 184 ? -9.369 10.852 26.328 1.00 87.94 184 LEU A CA 1
ATOM 1506 C C . LEU A 1 184 ? -9.450 9.382 25.919 1.00 87.94 184 LEU A C 1
ATOM 1508 O O . LEU A 1 184 ? -10.474 8.734 26.138 1.00 87.94 184 LEU A O 1
ATOM 1512 N N . THR A 1 185 ? -8.351 8.847 25.382 1.00 89.25 185 THR A N 1
ATOM 1513 C CA . THR A 1 185 ? -8.265 7.432 25.006 1.00 89.25 185 THR A CA 1
ATOM 1514 C C . THR A 1 185 ? -8.423 6.532 26.231 1.00 89.25 185 THR A C 1
ATOM 1516 O O . THR A 1 185 ? -9.211 5.594 26.199 1.00 89.25 185 THR A O 1
ATOM 1519 N N . PHE A 1 186 ? -7.770 6.855 27.348 1.00 88.50 186 PHE A N 1
ATOM 1520 C CA . PHE A 1 186 ? -7.885 6.101 28.595 1.00 88.50 186 PHE A CA 1
ATOM 1521 C C . PHE A 1 186 ? -9.313 6.105 29.155 1.00 88.50 186 PHE A C 1
ATOM 1523 O O . PHE A 1 186 ? -9.830 5.061 29.559 1.00 88.50 186 PHE A O 1
ATOM 1530 N N . ARG A 1 187 ? -10.000 7.257 29.119 1.00 89.25 187 ARG A N 1
ATOM 1531 C CA . ARG A 1 187 ? -11.411 7.359 29.522 1.00 89.25 187 ARG A CA 1
ATOM 1532 C C . ARG A 1 187 ? -12.306 6.478 28.653 1.00 89.25 187 ARG A C 1
ATOM 1534 O O . ARG A 1 187 ? -13.164 5.779 29.185 1.00 89.25 187 ARG A O 1
ATOM 1541 N N . LEU A 1 188 ? -12.096 6.488 27.338 1.00 89.44 188 LEU A N 1
ATOM 1542 C CA . LEU A 1 188 ? -12.846 5.660 26.394 1.00 89.44 188 LEU A CA 1
ATOM 1543 C C . LEU A 1 188 ? -12.600 4.163 26.622 1.00 89.44 188 LEU A C 1
ATOM 1545 O O . LEU A 1 188 ? -13.549 3.386 26.658 1.00 89.44 188 LEU A O 1
ATOM 1549 N N . LEU A 1 189 ? -11.349 3.759 26.839 1.00 87.00 189 LEU A N 1
ATOM 1550 C CA . LEU A 1 189 ? -11.003 2.372 27.154 1.00 87.00 189 LEU A CA 1
ATOM 1551 C C . LEU A 1 189 ? -11.616 1.923 28.484 1.00 87.00 189 LEU A C 1
ATOM 1553 O O . LEU A 1 189 ? -12.160 0.825 28.569 1.00 87.00 189 LEU A O 1
ATOM 1557 N N . THR A 1 190 ? -11.609 2.793 29.495 1.00 86.56 190 THR A N 1
ATOM 1558 C CA . THR A 1 190 ? -12.286 2.538 30.774 1.00 86.56 190 THR A CA 1
ATOM 1559 C C . THR A 1 190 ? -13.790 2.356 30.576 1.00 86.56 190 THR A C 1
ATOM 1561 O O . THR A 1 190 ? -14.370 1.426 31.125 1.00 86.56 190 THR A O 1
ATOM 1564 N N . GLN A 1 191 ? -14.429 3.194 29.754 1.00 87.50 191 GLN A N 1
ATOM 1565 C CA . GLN A 1 191 ? -15.849 3.044 29.424 1.00 87.50 191 GLN A CA 1
ATOM 1566 C C . GLN A 1 191 ? -16.135 1.724 28.704 1.00 87.50 191 GLN A C 1
ATOM 1568 O O . GLN A 1 191 ? -17.097 1.051 29.053 1.00 87.50 191 GLN A O 1
ATOM 1573 N N . LEU A 1 192 ? -15.293 1.326 27.746 1.00 85.12 192 LEU A N 1
ATOM 1574 C CA . LEU A 1 192 ? -15.433 0.049 27.043 1.00 85.12 192 LEU A CA 1
ATOM 1575 C C . LEU A 1 192 ? -15.240 -1.145 27.984 1.00 85.12 192 LEU A C 1
ATOM 1577 O O . LEU A 1 192 ? -15.984 -2.113 27.886 1.00 85.12 192 LEU A O 1
ATOM 1581 N N . LYS A 1 193 ? -14.320 -1.056 28.951 1.00 81.06 193 LYS A N 1
ATOM 1582 C CA . LYS A 1 193 ? -14.120 -2.088 29.980 1.00 81.06 193 LYS A CA 1
ATOM 1583 C C . LYS A 1 193 ? -15.349 -2.295 30.874 1.00 81.06 193 LYS A C 1
ATOM 1585 O O . LYS A 1 193 ? -15.531 -3.386 31.400 1.00 81.06 193 LYS A O 1
ATOM 1590 N N . LEU A 1 194 ? -16.175 -1.263 31.050 1.00 83.19 194 LEU A N 1
ATOM 1591 C CA . LEU A 1 194 ? -17.437 -1.346 31.795 1.00 83.19 194 LEU A CA 1
ATOM 1592 C C . LEU A 1 194 ? -18.586 -1.952 30.969 1.00 83.19 194 LEU A C 1
ATOM 1594 O O . LEU A 1 194 ? -19.667 -2.173 31.508 1.00 83.19 194 LEU A O 1
ATOM 1598 N N . THR A 1 195 ? -18.375 -2.212 29.676 1.00 80.69 195 THR A N 1
ATOM 1599 C CA . THR A 1 195 ? -19.333 -2.925 28.815 1.00 80.69 195 THR A CA 1
ATOM 1600 C C . THR A 1 195 ? -19.031 -4.428 28.761 1.00 80.69 195 THR A C 1
ATOM 1602 O O . THR A 1 195 ? -18.020 -4.887 29.287 1.00 80.69 195 THR A O 1
ATOM 1605 N N . THR A 1 196 ? -19.877 -5.203 28.076 1.00 74.56 196 THR A N 1
ATOM 1606 C CA . THR A 1 196 ? -19.634 -6.622 27.738 1.00 74.56 196 THR A CA 1
ATOM 1607 C C . THR A 1 196 ? -18.578 -6.813 26.642 1.00 74.56 196 THR A C 1
ATOM 1609 O O . THR A 1 196 ? -18.238 -7.943 26.288 1.00 74.56 196 THR A O 1
ATOM 1612 N N . MET A 1 197 ? -18.027 -5.727 26.085 1.00 77.38 197 MET A N 1
ATOM 1613 C CA . MET A 1 197 ? -17.033 -5.817 25.022 1.00 77.38 197 MET A CA 1
ATOM 1614 C C . MET A 1 197 ? -15.656 -6.183 25.571 1.00 77.38 197 MET A C 1
ATOM 1616 O O . MET A 1 197 ? -14.951 -5.366 26.162 1.00 77.38 197 MET A O 1
ATOM 1620 N N . HIS A 1 198 ? -15.243 -7.418 25.299 1.00 81.25 198 HIS A N 1
ATOM 1621 C CA . HIS A 1 198 ? -13.922 -7.941 25.667 1.00 81.25 198 HIS A CA 1
ATOM 1622 C C . HIS A 1 198 ? -13.001 -8.168 24.462 1.00 81.25 198 HIS A C 1
ATOM 1624 O O . HIS A 1 198 ? -11.861 -8.603 24.614 1.00 81.25 198 HIS A O 1
ATOM 1630 N N . ARG A 1 199 ? -13.494 -7.893 23.252 1.00 85.38 199 ARG A N 1
ATOM 1631 C CA . ARG A 1 199 ? -12.807 -8.149 21.985 1.00 85.38 199 ARG A CA 1
ATOM 1632 C C . ARG A 1 199 ? -12.587 -6.828 21.260 1.00 85.38 199 ARG A C 1
ATOM 1634 O O . ARG A 1 199 ? -13.523 -6.048 21.079 1.00 85.38 199 ARG A O 1
ATOM 1641 N N . PHE A 1 200 ? -11.344 -6.584 20.856 1.00 85.81 200 PHE A N 1
ATOM 1642 C CA . PHE A 1 200 ? -10.931 -5.328 20.242 1.00 85.81 200 PHE A CA 1
ATOM 1643 C C . PHE A 1 200 ? -10.122 -5.602 18.979 1.00 85.81 200 PHE A C 1
ATOM 1645 O O . PHE A 1 200 ? -9.171 -6.381 18.999 1.00 85.81 200 PHE A O 1
ATOM 1652 N N . LEU A 1 201 ? -10.484 -4.931 17.891 1.00 84.00 201 LEU A N 1
ATOM 1653 C CA . LEU A 1 201 ? -9.652 -4.812 16.701 1.00 84.00 201 LEU A CA 1
ATOM 1654 C C . LEU A 1 201 ? -8.972 -3.451 16.721 1.00 84.00 201 LEU A C 1
ATOM 1656 O O . LE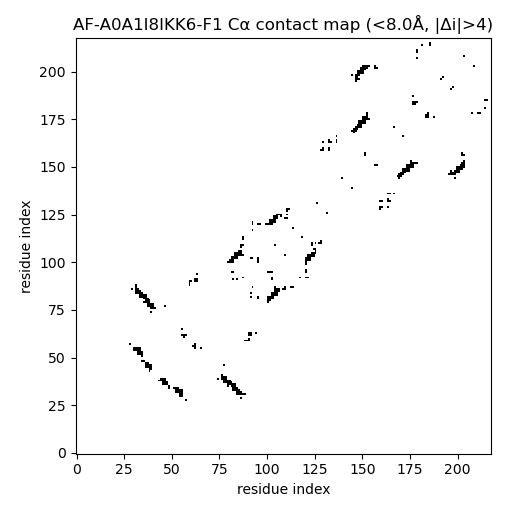U A 1 201 ? -9.613 -2.430 16.969 1.00 84.00 201 LEU A O 1
ATOM 1660 N N . LEU A 1 202 ? -7.671 -3.443 16.456 1.00 84.50 202 LEU A N 1
ATOM 1661 C CA . LEU A 1 202 ? -6.847 -2.249 16.527 1.00 84.50 202 LEU A CA 1
ATOM 1662 C C . LEU A 1 202 ? -6.419 -1.831 15.117 1.00 84.50 202 LEU A C 1
ATOM 1664 O O . LEU A 1 202 ? -5.660 -2.529 14.449 1.00 84.50 202 LEU A O 1
ATOM 1668 N N . ALA A 1 203 ? -6.917 -0.683 14.671 1.00 80.06 203 ALA A N 1
ATOM 1669 C CA . ALA A 1 203 ? -6.693 -0.112 13.351 1.00 80.06 203 ALA A CA 1
ATOM 1670 C C . ALA A 1 203 ? -5.839 1.158 13.468 1.00 80.06 203 ALA A C 1
ATOM 1672 O O . ALA A 1 203 ? -6.351 2.278 13.499 1.00 80.06 203 ALA A O 1
ATOM 1673 N N . LEU A 1 204 ? -4.522 0.983 13.579 1.00 76.88 204 LEU A N 1
ATOM 1674 C CA . LEU A 1 204 ? -3.589 2.101 13.715 1.00 76.88 204 LEU A CA 1
ATOM 1675 C C . LEU A 1 204 ? -2.260 1.867 12.984 1.00 76.88 204 LEU A C 1
ATOM 1677 O O . LEU A 1 204 ? -1.892 0.721 12.699 1.00 76.88 204 LEU A O 1
ATOM 1681 N N . PRO A 1 205 ? -1.520 2.943 12.661 1.00 73.12 205 PRO A N 1
ATOM 1682 C CA . PRO A 1 205 ? -0.160 2.849 12.146 1.00 73.12 205 PRO A CA 1
ATOM 1683 C C . PRO A 1 205 ? 0.752 2.060 13.089 1.00 73.12 205 PRO A C 1
ATOM 1685 O O . PRO A 1 205 ? 0.718 2.262 14.300 1.00 73.12 205 PRO A O 1
ATOM 1688 N N . GLN A 1 206 ? 1.630 1.214 12.539 1.00 72.88 206 GLN A N 1
ATOM 1689 C CA . GLN A 1 206 ? 2.554 0.388 13.330 1.00 72.88 206 GLN A CA 1
ATOM 1690 C C . GLN A 1 206 ? 3.410 1.223 14.298 1.00 72.88 206 GLN A C 1
ATOM 1692 O O . GLN A 1 206 ? 3.671 0.801 15.421 1.00 72.88 206 GLN A O 1
ATOM 1697 N N . THR A 1 207 ? 3.784 2.437 13.891 1.00 74.94 207 THR A N 1
ATOM 1698 C CA . THR A 1 207 ? 4.546 3.400 14.700 1.00 74.94 207 THR A CA 1
ATOM 1699 C C . THR A 1 207 ? 3.827 3.833 15.979 1.00 74.94 207 THR A C 1
ATOM 1701 O O . THR A 1 207 ? 4.481 4.233 16.938 1.00 74.94 207 THR A O 1
ATOM 1704 N N . LEU A 1 208 ? 2.496 3.736 16.023 1.00 79.94 208 LEU A N 1
ATOM 1705 C CA . LEU A 1 208 ? 1.680 4.103 17.178 1.00 79.94 2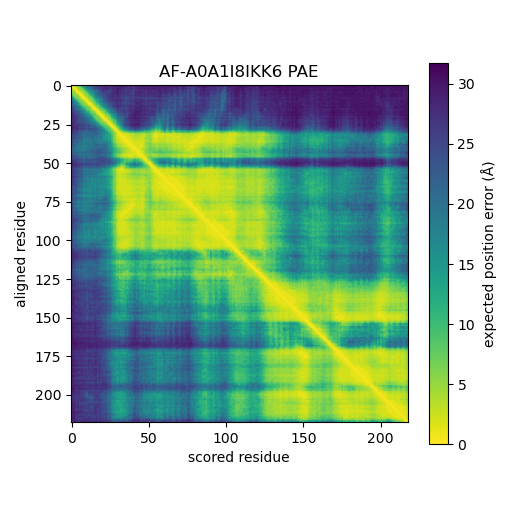08 LEU A CA 1
ATOM 1706 C C . LEU A 1 208 ? 1.336 2.910 18.083 1.00 79.94 208 LEU A C 1
ATOM 1708 O O . LEU A 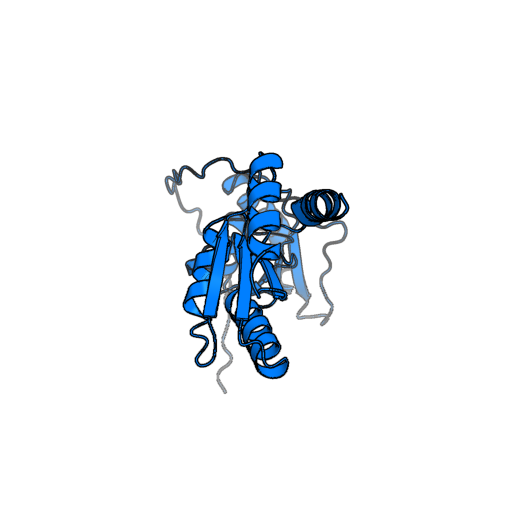1 208 ? 0.868 3.128 19.202 1.00 79.94 208 LEU A O 1
ATOM 1712 N N . VAL A 1 209 ? 1.606 1.668 17.654 1.00 82.00 209 VAL A N 1
ATOM 1713 C CA . VAL A 1 209 ? 1.349 0.457 18.458 1.00 82.00 209 VAL A CA 1
ATOM 1714 C C . VAL A 1 209 ? 2.051 0.527 19.817 1.00 82.00 209 VAL A C 1
ATOM 1716 O O . VAL A 1 209 ? 1.365 0.333 20.819 1.00 82.00 209 VAL A O 1
ATOM 1719 N N . PRO A 1 210 ? 3.353 0.873 19.923 1.00 85.06 210 PRO A N 1
ATOM 1720 C CA . PRO A 1 210 ? 4.014 0.938 21.227 1.00 85.06 210 PRO A CA 1
ATOM 1721 C C . PRO A 1 210 ? 3.386 1.986 22.154 1.00 85.06 210 PRO A C 1
ATOM 1723 O O . PRO A 1 210 ? 3.226 1.743 23.345 1.00 85.06 210 PRO A O 1
ATOM 1726 N N . LYS A 1 211 ? 2.965 3.134 21.604 1.00 84.94 211 LYS A N 1
ATOM 1727 C CA . LYS A 1 211 ? 2.301 4.206 22.364 1.00 84.94 211 LYS A CA 1
ATOM 1728 C C . LYS A 1 211 ? 0.946 3.747 22.911 1.00 84.94 211 LYS A C 1
ATOM 1730 O O . LYS A 1 211 ? 0.624 4.049 24.055 1.00 84.94 211 LYS A O 1
ATOM 1735 N N . PHE 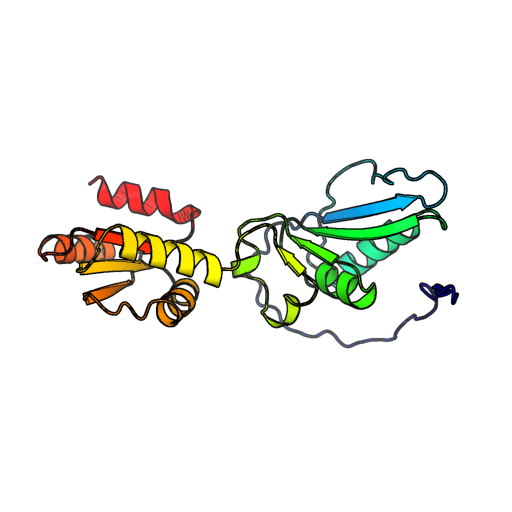A 1 212 ? 0.178 2.996 22.119 1.00 87.25 212 PHE A N 1
ATOM 1736 C CA . PHE A 1 212 ? -1.068 2.377 22.572 1.00 87.25 212 PHE A CA 1
ATOM 1737 C C . PHE A 1 212 ? -0.820 1.305 23.639 1.00 87.25 212 PHE A C 1
ATOM 1739 O O . PHE A 1 212 ? -1.479 1.325 24.673 1.00 87.25 212 PHE A O 1
ATOM 1746 N N . LEU A 1 213 ? 0.147 0.405 23.425 1.00 86.06 213 LEU A N 1
ATOM 1747 C CA . LEU A 1 213 ? 0.474 -0.659 24.380 1.00 86.06 213 LEU A CA 1
ATOM 1748 C C . LEU A 1 213 ? 0.912 -0.094 25.737 1.00 86.06 213 LEU A C 1
ATOM 1750 O O . LEU A 1 213 ? 0.420 -0.551 26.763 1.00 86.06 213 LEU A O 1
ATOM 1754 N N . ASN A 1 214 ? 1.735 0.957 25.735 1.00 86.06 214 ASN A N 1
ATOM 1755 C CA . ASN A 1 214 ? 2.139 1.657 26.955 1.00 86.06 214 ASN A CA 1
ATOM 1756 C C . ASN A 1 214 ? 0.956 2.294 27.699 1.00 86.06 214 ASN A C 1
ATOM 1758 O O . ASN A 1 214 ? 0.991 2.409 28.920 1.00 86.06 214 ASN A O 1
ATOM 1762 N N . LEU A 1 215 ? -0.084 2.728 26.981 1.00 84.56 215 LEU A N 1
ATOM 1763 C CA . LEU A 1 215 ? -1.279 3.307 27.593 1.00 84.56 215 LEU A CA 1
ATOM 1764 C C . LEU A 1 215 ? -2.139 2.247 28.292 1.00 84.56 215 LEU A C 1
ATOM 1766 O O . LEU A 1 215 ? -2.729 2.541 29.325 1.00 84.56 215 LEU A O 1
ATOM 1770 N N . VAL A 1 216 ? -2.234 1.040 27.725 1.00 82.00 216 VAL A N 1
ATOM 1771 C CA . VAL A 1 216 ? -3.072 -0.050 28.265 1.00 82.00 216 VAL A CA 1
ATOM 1772 C C . VAL A 1 216 ? -2.366 -0.913 29.308 1.00 82.00 216 VAL A C 1
ATOM 1774 O O . VAL A 1 216 ? -3.015 -1.728 29.956 1.00 82.00 216 VAL A O 1
ATOM 1777 N N . SER A 1 217 ? -1.051 -0.756 29.464 1.00 74.00 217 SER A N 1
ATOM 1778 C CA . SER A 1 217 ? -0.265 -1.408 30.517 1.00 74.00 217 SER A CA 1
ATOM 1779 C C . SER A 1 217 ? -0.330 -0.702 31.879 1.00 74.00 217 SER A C 1
ATOM 1781 O O . SER A 1 217 ? 0.281 -1.188 32.829 1.00 74.00 217 SER A O 1
ATOM 1783 N N . ILE A 1 218 ? -1.020 0.441 31.957 1.00 57.84 218 ILE A N 1
ATOM 1784 C CA . ILE A 1 218 ? -1.255 1.240 33.173 1.00 57.84 218 ILE A CA 1
ATOM 1785 C C . ILE A 1 218 ? -2.621 0.870 33.752 1.00 57.84 218 ILE A C 1
ATOM 1787 O O . ILE A 1 218 ? -2.696 0.664 34.982 1.00 57.84 218 ILE A O 1
#

Secondary structure (DSSP, 8-state):
---------TT---------------------EEEEEEEETTT--EE--SS--EEPPSSHHHHHHHHHHHHTTS-TTEEEEEEEESS--HHHHHHHHHHT-EEEE--TTHHHHS-GGGGGGEEESSPPHHHHHHHHHHHHHHTT-SEEEEEES-HHHHHHHHTT---TT-EEEEEE--TTSHHHHHHHHHHHHTSS---EEEE--GGGHHHHHHHHT-

Solvent-accessible surface area (backbone atoms only — not comparable to full-atom values): 13319 Å² total; per-residue (Å²): 141,85,83,84,82,83,73,81,80,88,82,79,74,88,73,76,86,75,84,81,82,73,89,73,78,87,64,86,73,71,88,27,31,34,48,68,42,32,32,29,72,87,76,73,41,75,49,72,74,82,76,70,72,41,71,50,55,91,47,50,67,61,27,40,52,52,50,51,62,57,56,68,68,52,59,94,53,51,45,80,56,34,39,37,25,42,42,78,50,72,37,60,54,53,46,24,64,75,69,72,30,43,30,32,37,74,38,82,64,31,73,79,73,53,60,75,89,59,50,83,54,44,46,63,84,49,74,50,64,61,56,51,41,47,54,50,49,52,49,41,59,75,68,67,60,40,54,34,33,41,40,28,65,54,67,80,70,42,60,56,40,61,75,69,54,84,61,92,71,47,59,73,45,83,42,82,40,44,82,92,45,53,69,60,34,51,51,51,52,52,55,42,64,75,47,92,48,85,41,74,46,81,52,66,61,76,87,48,47,64,64,51,51,60,61,74,74,109

Organism: NCBI:txid282301

Sequence (218 aa):
MQTWRLLLPLCLFCLPAINCQLRVERNKISSVFWEYHAWSRNTGRKLSSNDYQRELPVSETEASELMCSTLSQLPSDADLVAISGTSFHPALNRFCQLARIACVYTDSQVGRHMPTDWQYNAINFFPAPELRSRSIYEFVKWSEWTEFAVLYTGFHDLERMHTLLPFPNGHVMFRMINLDFPSLTFRLLTQLKLTTMHRFLLALPQTLVPKFLNLVSI